Protein AF-A0AAV2MPZ6-F1 (afdb_monomer)

Nearest PDB structures (foldseek):
  5xg2-assembly1_A  TM=3.496E-01  e=1.391E+00  Pyrococcus yayanosii CH1
  7zr1-assembly1_D  TM=1.919E-01  e=3.825E+00  Thermochaetoides thermophila

Mean predicted aligned error: 15.7 Å

Sequence (334 aa):
MVSKNKEGYYTSEMFKEAEYAIKKEMDKMLEEKKPEMEKLQNELQRKLNDDLEVFEMQNSITQIEIQNMSESLAELEDSYEENEHRRIAEKEKRKQEELRRNQEDDAKKQEFNKRRLNLLKKIESGQKNTSLPEMMVMSAALEDLRREMERLEKERREWWEKRYKEDQQRRLKEQERFNKVQKEYEEKREKYAQYEIKRQDQERERSKQEEHLLEKYHQELKRMQQDHKAEVRRQAEKVNEFQKKYDYVKAKDNERMSKEFMLLRITQDKKQRENFYLLKERQKQEMKRLQKRKTDPELQREVIMLHQQHEKEIGIWIRDRADTTMDNKACTIL

pLDDT: mean 84.04, std 11.77, range [36.34, 96.69]

Solvent-accessible surface area (backbone atoms only — not comparable to full-atom values): 18073 Å² total; per-residue (Å²): 133,90,82,72,73,93,83,58,98,73,52,79,62,58,54,50,53,42,53,50,30,27,50,55,38,25,55,51,49,49,64,72,43,42,67,59,53,51,49,53,51,52,54,52,49,48,51,52,49,56,59,48,50,55,54,53,53,54,49,51,54,53,50,51,55,49,50,56,51,51,50,59,48,51,55,51,51,52,54,50,52,52,50,50,52,52,51,54,53,52,53,51,55,48,52,52,52,51,51,52,49,52,52,52,52,51,50,51,51,52,53,50,50,51,54,52,51,53,51,52,50,50,53,68,66,35,74,82,82,66,54,74,70,58,56,53,54,55,52,50,54,52,52,52,51,51,52,51,48,55,49,54,53,46,54,51,48,55,50,52,52,52,49,51,53,53,48,52,55,47,50,52,55,51,49,53,51,49,54,49,53,52,49,54,49,51,55,51,50,52,51,50,54,54,46,52,52,51,46,55,51,49,49,54,53,46,53,52,51,51,52,51,49,53,49,50,51,52,49,49,53,51,49,53,54,50,51,48,53,50,50,39,45,56,48,12,69,71,64,23,68,45,52,57,52,48,52,52,51,52,51,51,50,51,53,49,52,49,51,52,52,51,46,54,61,54,42,68,42,67,70,48,34,53,54,50,49,54,52,52,52,51,54,52,49,54,52,55,59,57,67,70,50,79,98,42,85,66,51,60,56,52,51,55,52,52,50,52,50,52,53,50,51,52,53,49,56,47,48,64,50,53,52,56,57,49,56,65,56,70,74,69,80,129

Secondary structure (DSSP, 8-state):
-----TT-S--HHHHHHHHHHHHHHHHHHHHHHHHHHHHHHHHHHHHHHHHHHHHHHHHHHHHHHHHHHHHHHHHHHHHHHHHHHHHHHHHHHHHHHHHHHHHHHHHHHHHHHHHHHHHHHHHHHHTTT--HHHHHHHHHHHHHHHHHHHHHHHHHHHHHHHHHHHHHHHHHHHHHHHHHHHHHHHHHHHHHHHHHHHHHHHHHHHHHHHHHHHHHHHHHHHHHHHHHHHHHHHHHHHS-HHHHHHHHHHHHHHHHHHHHHHHHHHTTSHHHHHHHHHHHHHHHHHHHHHHTS---HHHHHHHHHHHHHHHHHHHHHHHHHHHHHHHHHHT---

Radius of gyration: 64.49 Å; Cα contacts (8 Å, |Δi|>4): 73; chains: 1; bounding box: 151×39×172 Å

Foldseek 3Di:
DDPDPPDDPDDPVLVVVLVVQLVVLLVVVCVVCVVVLVVVLVVLVVVLVVVVVVVVVVVVVLVVVLVVLVVVLVVLVVVLVVLVVVVVVVVVVVVVVVVVVVVVVVVVVVVLVVVLVVLVVVLVVCVVPHDPVVNVVSVVVNVVSVVVVVVVVVVVVVVVVVVVVVVVVVVVVSVVVSVVSVVVSVVSVVVSVVSVVVVVVVVVVVVVVSVVSVVVSVVVSVVSVVVSSVVSSVVSSVDTPSVVVVVVVVVVVVVVVVLVVLLVVLCVDVVSVVVVVVLVVVLVVVLVVLVPDPDDPVSVVVNVVSVVVSVVVSVVSSVVSSVVVVVVVVPPDD

Structure (mmCIF, N/CA/C/O backbone):
data_AF-A0AAV2MPZ6-F1
#
_entry.id   AF-A0AAV2MPZ6-F1
#
loop_
_atom_site.group_PDB
_atom_site.id
_atom_site.type_symbol
_atom_site.label_atom_id
_atom_site.label_alt_id
_atom_site.label_comp_id
_atom_site.label_asym_id
_atom_site.label_entity_id
_atom_site.label_seq_id
_atom_site.pdbx_PDB_ins_code
_atom_site.Cartn_x
_atom_site.Cartn_y
_atom_site.Cartn_z
_atom_site.occupancy
_atom_site.B_iso_or_equiv
_atom_site.auth_seq_id
_atom_site.auth_comp_id
_atom_site.auth_asym_id
_atom_site.auth_atom_id
_atom_site.pdbx_PDB_model_num
ATOM 1 N N . MET A 1 1 ? -14.301 5.701 55.804 1.00 36.41 1 MET A N 1
ATOM 2 C CA . MET A 1 1 ? -14.865 4.985 56.971 1.00 36.41 1 MET A CA 1
ATOM 3 C C . MET A 1 1 ? -16.176 5.661 57.340 1.00 36.41 1 MET A C 1
ATOM 5 O O . MET A 1 1 ? -16.155 6.856 57.591 1.00 36.41 1 MET A O 1
ATOM 9 N N . VAL A 1 2 ? -17.307 4.949 57.304 1.00 42.28 2 VAL A N 1
ATOM 10 C CA . VAL A 1 2 ? -18.633 5.516 57.617 1.00 42.28 2 VAL A CA 1
ATOM 11 C C . VAL A 1 2 ? -18.839 5.460 59.132 1.00 42.28 2 VAL A C 1
ATOM 13 O O . VAL A 1 2 ? -19.215 4.429 59.687 1.00 42.28 2 VAL A O 1
ATOM 16 N N . SER A 1 3 ? -18.503 6.543 59.828 1.00 42.81 3 SER A N 1
ATOM 17 C CA . SER A 1 3 ? -18.643 6.644 61.280 1.00 42.81 3 SER A CA 1
ATOM 18 C C . SER A 1 3 ? -20.071 7.046 61.666 1.00 42.81 3 SER A C 1
ATOM 20 O O . SER A 1 3 ? -20.414 8.222 61.649 1.00 42.81 3 SER A O 1
ATOM 22 N N . LYS A 1 4 ? -20.860 6.041 62.069 1.00 49.25 4 LYS A N 1
ATOM 23 C CA . LYS A 1 4 ? -22.108 6.129 62.854 1.00 49.25 4 LYS A CA 1
ATOM 24 C C . LYS A 1 4 ? -23.251 6.952 62.238 1.00 49.25 4 LYS A C 1
ATOM 26 O O . LYS A 1 4 ? -23.516 8.078 62.652 1.00 49.25 4 LYS A O 1
ATOM 31 N N . ASN A 1 5 ? -24.046 6.299 61.388 1.00 42.50 5 ASN A N 1
ATOM 32 C CA . ASN A 1 5 ? -25.448 6.681 61.213 1.00 42.50 5 ASN A CA 1
ATOM 33 C C . ASN A 1 5 ? -26.198 6.331 62.504 1.00 42.50 5 ASN A C 1
ATOM 35 O O . ASN A 1 5 ? -26.349 5.159 62.835 1.00 42.50 5 ASN A O 1
ATOM 39 N N . LYS A 1 6 ? -26.630 7.349 63.252 1.00 46.78 6 LYS A N 1
ATOM 40 C CA . LYS A 1 6 ? -27.325 7.193 64.540 1.00 46.78 6 LYS A CA 1
ATOM 41 C C . LYS A 1 6 ? -28.775 6.692 64.433 1.00 46.78 6 LYS A C 1
ATOM 43 O O . LYS A 1 6 ? -29.397 6.531 65.468 1.00 46.78 6 LYS A O 1
ATOM 48 N N . GLU A 1 7 ? -29.280 6.383 63.237 1.00 51.91 7 GLU A N 1
ATOM 49 C CA . GLU A 1 7 ? -30.664 5.906 63.025 1.00 51.91 7 GLU A CA 1
ATOM 50 C C . GLU A 1 7 ? -30.852 5.086 61.720 1.00 51.91 7 GLU A C 1
ATOM 52 O O . GLU A 1 7 ? -31.969 4.873 61.259 1.00 51.91 7 GLU A O 1
ATOM 57 N N . GLY A 1 8 ? -29.767 4.621 61.082 1.00 49.25 8 GLY A N 1
ATOM 58 C CA . GLY A 1 8 ? -29.824 4.013 59.744 1.00 49.25 8 GLY A CA 1
ATOM 59 C C . GLY A 1 8 ? -29.792 2.481 59.741 1.00 49.25 8 GLY A C 1
ATOM 60 O O . GLY A 1 8 ? -28.809 1.890 60.174 1.00 49.25 8 GLY A O 1
ATOM 61 N N . TYR A 1 9 ? -30.814 1.856 59.153 1.00 60.50 9 TYR A N 1
ATOM 62 C CA . TYR A 1 9 ? -31.000 0.403 58.976 1.00 60.50 9 TYR A CA 1
ATOM 63 C C . TYR A 1 9 ? -29.983 -0.304 58.045 1.00 60.50 9 TYR A C 1
ATOM 65 O O . TYR A 1 9 ? -30.158 -1.479 57.738 1.00 60.50 9 TYR A O 1
ATOM 73 N N . TYR A 1 10 ? -28.922 0.372 57.589 1.00 66.88 10 TYR A N 1
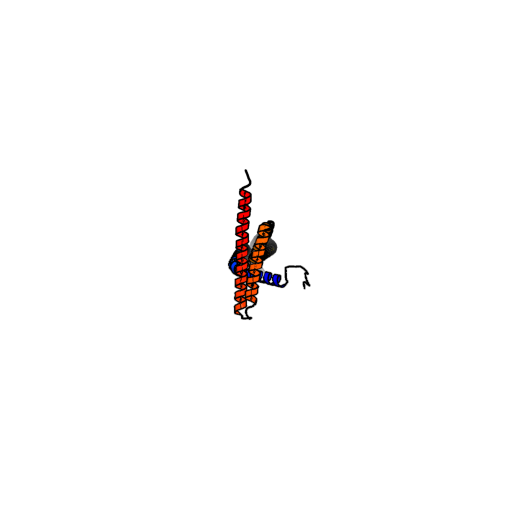ATOM 74 C CA . TYR A 1 10 ? -27.941 -0.185 56.648 1.00 66.88 10 TYR A CA 1
ATOM 75 C C . TYR A 1 10 ? -26.532 -0.178 57.247 1.00 66.88 10 TYR A C 1
ATOM 77 O O . TYR A 1 10 ? -26.008 0.880 57.609 1.00 66.88 10 TYR A O 1
ATOM 85 N N . THR A 1 11 ? -25.899 -1.353 57.329 1.00 80.00 11 THR A N 1
ATOM 86 C CA . THR A 1 11 ? -24.535 -1.513 57.856 1.00 80.00 11 THR A CA 1
ATOM 87 C C . THR A 1 11 ? -23.511 -1.646 56.730 1.00 80.00 11 THR A C 1
ATOM 89 O O . THR A 1 11 ? -23.800 -2.157 55.650 1.00 80.00 11 THR A O 1
ATOM 92 N N . SER A 1 12 ? -22.265 -1.242 56.996 1.00 83.81 12 SER A N 1
ATOM 93 C CA . SER A 1 12 ? -21.137 -1.462 56.075 1.00 83.81 12 SER A CA 1
ATOM 94 C C . SER A 1 12 ? -20.935 -2.941 55.710 1.00 83.81 12 SER A C 1
ATOM 96 O O . SER A 1 12 ? -20.357 -3.237 54.670 1.00 83.81 12 SER A O 1
ATOM 98 N N . GLU A 1 13 ? -21.383 -3.870 56.558 1.00 85.69 13 GLU A N 1
ATOM 99 C CA . GLU A 1 13 ? -21.335 -5.312 56.296 1.00 85.69 13 GLU A CA 1
ATOM 100 C C . GLU A 1 13 ? -22.394 -5.743 55.278 1.00 85.69 13 GLU A C 1
ATOM 102 O O . GLU A 1 13 ? -22.065 -6.501 54.371 1.00 85.69 13 GLU A O 1
ATOM 107 N N . MET A 1 14 ? -23.613 -5.189 55.341 1.00 81.94 14 MET A N 1
ATOM 108 C CA . MET A 1 14 ? -24.656 -5.454 54.340 1.00 81.94 14 MET A CA 1
ATOM 109 C C . MET A 1 14 ? -24.223 -5.022 52.937 1.00 81.94 14 MET A C 1
ATOM 111 O O . MET A 1 14 ? -24.436 -5.756 51.978 1.00 81.94 14 MET A O 1
ATOM 115 N N . PHE A 1 15 ? -23.558 -3.869 52.810 1.00 85.19 15 PHE A N 1
ATOM 116 C CA . PHE A 1 15 ? -23.015 -3.429 51.520 1.00 85.19 15 PHE A CA 1
ATOM 117 C C . PHE A 1 15 ? -21.923 -4.371 50.998 1.00 85.19 15 PHE A C 1
ATOM 119 O O . PHE A 1 15 ? -21.873 -4.646 49.804 1.00 85.19 15 PHE A O 1
ATOM 126 N N . LYS A 1 16 ? -21.073 -4.914 51.880 1.00 89.56 16 LYS A N 1
ATOM 127 C CA . LYS A 1 16 ? -20.058 -5.906 51.489 1.00 89.56 16 LYS A CA 1
ATOM 128 C C . LYS A 1 16 ? -20.686 -7.227 51.045 1.00 89.56 16 LYS A C 1
ATOM 130 O O . LYS A 1 16 ? -20.223 -7.797 50.063 1.00 89.56 16 LYS A O 1
ATOM 135 N N . GLU A 1 17 ? -21.713 -7.710 51.746 1.00 88.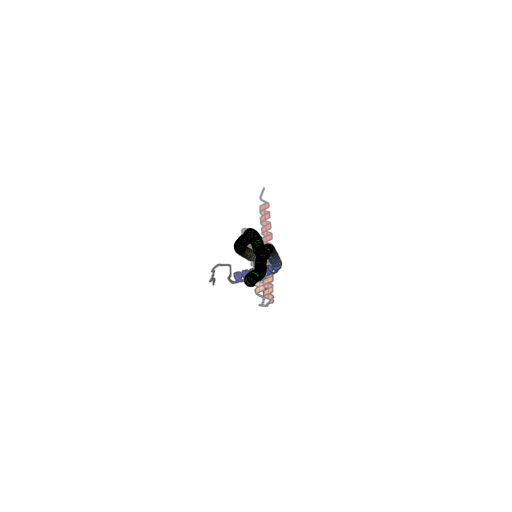69 17 GLU A N 1
ATOM 136 C CA . GLU A 1 17 ? -22.438 -8.930 51.364 1.00 88.69 17 GLU A CA 1
ATOM 137 C C . GLU A 1 17 ? -23.144 -8.752 50.012 1.00 88.69 17 GLU A C 1
ATOM 139 O O . GLU A 1 17 ? -23.045 -9.629 49.155 1.00 88.69 17 GLU A O 1
ATOM 144 N N . ALA A 1 18 ? -23.788 -7.602 49.791 1.00 87.62 18 ALA A N 1
ATOM 145 C CA . ALA A 1 18 ? -24.441 -7.274 48.526 1.00 87.62 18 ALA A CA 1
ATOM 146 C C . ALA A 1 18 ? -23.440 -7.210 47.359 1.00 87.62 18 ALA A C 1
ATOM 148 O O . ALA A 1 18 ? -23.635 -7.885 46.349 1.00 87.62 18 ALA A O 1
ATOM 149 N N . GLU A 1 19 ? -22.331 -6.478 47.510 1.00 89.12 19 GLU A N 1
ATOM 150 C CA . GLU A 1 19 ? -21.274 -6.405 46.488 1.00 89.12 19 GLU A CA 1
ATOM 151 C C . GLU A 1 19 ? -20.639 -7.776 46.214 1.00 89.12 19 GLU A C 1
ATOM 153 O O . GLU A 1 19 ? -20.365 -8.118 45.063 1.00 89.12 19 GLU A O 1
ATOM 158 N N . TYR A 1 20 ? -20.439 -8.601 47.248 1.00 92.88 20 TYR A N 1
ATOM 159 C CA . TYR A 1 20 ? -19.939 -9.966 47.079 1.00 92.88 20 TYR A CA 1
ATOM 160 C C . TYR A 1 20 ? -20.921 -10.843 46.290 1.00 92.88 20 TYR A C 1
ATOM 162 O O . TYR A 1 20 ? -20.502 -11.555 45.377 1.00 92.88 20 TYR A O 1
ATOM 170 N N . ALA A 1 21 ? -22.221 -10.770 46.595 1.00 90.19 21 ALA A N 1
ATOM 171 C CA . ALA A 1 21 ? -23.253 -11.521 45.884 1.00 90.19 21 ALA A CA 1
ATOM 172 C C . ALA A 1 21 ? -23.369 -11.092 44.412 1.00 90.19 21 ALA A C 1
ATOM 174 O O . ALA A 1 21 ? -23.460 -11.952 43.536 1.00 90.19 21 ALA A O 1
ATOM 175 N N . ILE A 1 22 ? -23.305 -9.784 44.134 1.00 90.06 22 ILE A N 1
ATOM 176 C CA . ILE A 1 22 ? -23.274 -9.245 42.767 1.00 90.06 22 ILE A CA 1
ATOM 177 C C . ILE A 1 22 ? -22.043 -9.768 42.030 1.00 90.06 22 ILE A C 1
ATOM 179 O O . ILE A 1 22 ? -22.165 -10.274 40.920 1.00 90.06 22 ILE A O 1
ATOM 183 N N . LYS A 1 23 ? -20.859 -9.699 42.647 1.00 91.94 23 LYS A N 1
ATOM 184 C CA . LYS A 1 23 ? -19.618 -10.166 42.022 1.00 91.94 23 LYS A CA 1
ATOM 185 C C . LYS A 1 23 ? -19.657 -11.664 41.707 1.00 91.94 23 LYS A C 1
ATOM 187 O O . LYS A 1 23 ? -19.303 -12.053 40.602 1.00 91.94 23 LYS A O 1
ATOM 192 N N . LYS A 1 24 ? -20.135 -12.487 42.644 1.00 93.56 24 LYS A N 1
ATOM 193 C CA . LYS A 1 24 ? -20.273 -13.939 42.462 1.00 93.56 24 LYS A CA 1
ATOM 194 C C . LYS A 1 24 ? -21.204 -14.284 41.293 1.00 93.56 24 LYS A C 1
ATOM 196 O O . LYS A 1 24 ? -20.866 -15.149 40.490 1.00 93.56 24 LYS A O 1
ATOM 201 N N . GLU A 1 25 ? -22.356 -13.619 41.183 1.00 92.62 25 GLU A N 1
ATOM 202 C CA . GLU A 1 25 ? -23.278 -13.860 40.064 1.00 92.62 25 GLU A CA 1
ATOM 203 C C . GLU A 1 25 ? -22.714 -13.319 38.741 1.00 92.62 25 GLU A C 1
ATOM 205 O O . GLU A 1 25 ? -22.845 -13.966 37.707 1.00 92.62 25 GLU A O 1
ATOM 210 N N . MET A 1 26 ? -22.022 -12.176 38.777 1.00 92.69 26 MET A N 1
ATOM 211 C CA . MET A 1 26 ? -21.341 -11.597 37.618 1.00 92.69 26 MET A CA 1
ATOM 212 C C . MET A 1 26 ? -20.280 -12.554 37.052 1.00 92.69 26 MET A C 1
ATOM 214 O O . MET A 1 26 ? -20.257 -12.778 35.845 1.00 92.69 26 MET A O 1
ATOM 218 N N . ASP A 1 27 ? -19.443 -13.153 37.906 1.00 93.00 27 ASP A N 1
ATOM 219 C CA . ASP A 1 27 ? -18.413 -14.119 37.495 1.00 93.00 27 ASP A CA 1
ATOM 220 C C . ASP A 1 27 ? -19.041 -15.376 36.863 1.00 93.00 27 ASP A C 1
ATOM 222 O O . ASP A 1 27 ? -18.573 -15.866 35.836 1.00 93.00 27 ASP A O 1
ATOM 226 N N . LYS A 1 28 ? -20.151 -15.862 37.428 1.00 93.62 28 LYS A N 1
ATOM 227 C CA . LYS A 1 28 ? -20.905 -16.998 36.882 1.00 93.62 28 LYS A CA 1
ATOM 228 C C . LYS A 1 28 ? -21.511 -16.683 35.508 1.00 93.62 28 LYS A C 1
ATOM 230 O O . LYS A 1 28 ? -21.338 -17.460 34.575 1.00 93.62 28 LYS A O 1
ATOM 235 N N . MET A 1 29 ? -22.179 -15.536 35.371 1.00 90.25 29 MET A N 1
ATOM 236 C CA . MET A 1 29 ? -22.769 -15.092 34.102 1.00 90.25 29 MET A CA 1
ATOM 237 C C . MET A 1 29 ? -21.708 -14.851 33.021 1.00 90.25 29 MET A C 1
ATOM 239 O O . MET A 1 29 ? -21.956 -15.137 31.850 1.00 90.25 29 MET A O 1
ATOM 243 N N . LEU A 1 30 ? -20.531 -14.336 33.395 1.00 92.38 30 LEU A N 1
ATOM 244 C CA . LEU A 1 30 ? -19.410 -14.164 32.471 1.00 92.38 30 LEU A CA 1
ATOM 245 C C . LEU A 1 30 ? -18.933 -15.506 31.913 1.00 92.38 30 LEU A C 1
ATOM 247 O O . LEU A 1 30 ? -18.718 -15.602 30.709 1.00 92.38 30 LEU A O 1
ATOM 251 N N . GLU A 1 31 ? -18.806 -16.541 32.746 1.00 93.12 31 GLU A N 1
ATOM 252 C CA . GLU A 1 31 ? -18.383 -17.864 32.269 1.00 93.12 31 GLU A CA 1
ATOM 253 C C . GLU A 1 31 ? -19.457 -18.519 31.383 1.00 93.12 31 GLU A C 1
ATOM 255 O O . GLU A 1 31 ? -19.130 -19.113 30.358 1.00 93.12 31 GLU A O 1
ATOM 260 N N . GLU A 1 32 ? -20.741 -18.343 31.713 1.00 92.25 32 GLU A N 1
ATOM 261 C CA . GLU A 1 32 ? -21.862 -18.839 30.900 1.00 92.25 32 GLU A CA 1
ATOM 262 C C . GLU A 1 32 ? -21.934 -18.172 29.516 1.00 92.25 32 GLU A C 1
ATOM 264 O O . GLU A 1 32 ? -22.220 -18.845 28.525 1.00 92.25 32 GLU A O 1
ATOM 269 N N . LYS A 1 33 ? -21.654 -16.864 29.421 1.00 91.56 33 LYS A N 1
ATOM 270 C CA . LYS A 1 33 ? -21.718 -16.119 28.149 1.00 91.56 33 LYS A CA 1
ATOM 271 C C . LYS A 1 33 ? -20.392 -16.011 27.396 1.00 91.56 33 LYS A C 1
ATOM 273 O O . LYS A 1 33 ? -20.362 -15.545 26.258 1.00 91.56 33 LYS A O 1
ATOM 278 N N . LYS A 1 34 ? -19.295 -16.481 27.979 1.00 91.56 34 LYS A N 1
ATOM 279 C CA . LYS A 1 34 ? -17.983 -16.588 27.331 1.00 91.56 34 LYS A CA 1
ATOM 280 C C . LYS A 1 34 ? -18.015 -17.199 25.919 1.00 91.56 34 LYS A C 1
ATOM 282 O O . LYS A 1 34 ? -17.439 -16.574 25.030 1.00 91.56 34 LYS A O 1
ATOM 287 N N . PRO A 1 35 ? -18.709 -18.326 25.644 1.00 93.88 35 PRO A N 1
ATOM 288 C CA . PRO A 1 35 ? -18.767 -18.877 24.287 1.00 93.88 35 PRO A CA 1
ATOM 289 C C . PRO A 1 35 ? -19.510 -17.971 23.293 1.00 93.88 35 PRO A C 1
ATOM 291 O O . PRO A 1 35 ? -19.197 -17.974 22.106 1.00 93.88 35 PRO A O 1
ATOM 294 N N . GLU A 1 36 ? -20.498 -17.195 23.744 1.00 92.06 36 GLU A N 1
ATOM 295 C CA . GLU A 1 36 ? -21.192 -16.211 22.902 1.00 92.06 36 GLU A CA 1
ATOM 296 C C . GLU A 1 36 ? -20.253 -15.051 22.544 1.00 92.06 36 GLU A C 1
ATOM 298 O O . GLU A 1 36 ? -20.155 -14.660 21.381 1.00 92.06 36 GLU A O 1
ATOM 303 N N . MET A 1 37 ? -19.490 -14.566 23.525 1.00 90.69 37 MET A N 1
ATOM 304 C CA . MET A 1 37 ? -18.477 -13.529 23.318 1.00 90.69 37 MET A CA 1
ATOM 305 C C . MET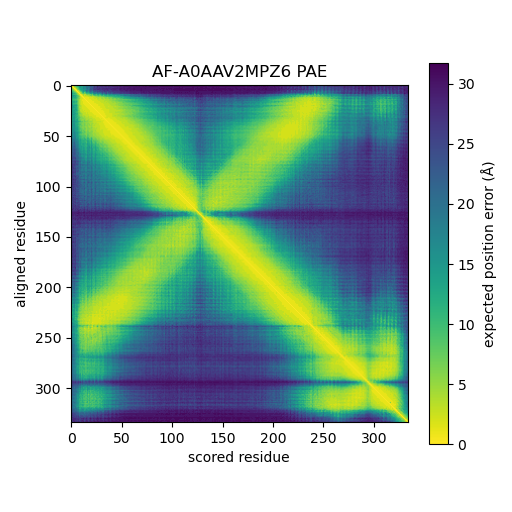 A 1 37 ? -17.353 -13.975 22.389 1.00 90.69 37 MET A C 1
ATOM 307 O O . MET A 1 37 ? -16.917 -13.205 21.538 1.00 90.69 37 MET A O 1
ATOM 311 N N . GLU A 1 38 ? -16.902 -15.218 22.519 1.00 94.31 38 GLU A N 1
ATOM 312 C CA . GLU A 1 38 ? -15.880 -15.789 21.646 1.00 94.31 38 GLU A CA 1
ATOM 313 C C . GLU A 1 38 ? -16.377 -15.909 20.199 1.00 94.31 38 GLU A C 1
ATOM 315 O O . GLU A 1 38 ? -15.651 -15.577 19.264 1.00 94.31 38 GLU A O 1
ATOM 320 N N . LYS A 1 39 ? -17.643 -16.297 19.987 1.00 95.19 39 LYS A N 1
ATOM 321 C CA . LYS A 1 39 ? -18.257 -16.296 18.649 1.00 95.19 39 LYS A CA 1
ATOM 322 C C . LYS A 1 39 ? -18.294 -14.897 18.037 1.00 95.19 39 LYS A C 1
ATOM 324 O O . LYS A 1 39 ? -17.860 -14.739 16.901 1.00 95.19 39 LYS A O 1
ATOM 329 N N . LEU A 1 40 ? -18.740 -13.894 18.793 1.00 93.19 40 LEU A N 1
ATOM 330 C CA . LEU A 1 40 ? -18.776 -12.500 18.337 1.00 93.19 40 LEU A CA 1
ATOM 331 C C . LEU A 1 40 ? -17.377 -11.968 17.994 1.00 93.19 40 LEU A C 1
ATOM 333 O O . LEU A 1 40 ? -17.205 -11.300 16.977 1.00 93.19 40 LEU A O 1
ATOM 337 N N . GLN A 1 41 ? -16.366 -12.286 18.810 1.00 93.75 41 GLN A N 1
ATOM 338 C CA . GLN A 1 41 ? -14.972 -11.929 18.526 1.00 93.75 41 GLN A CA 1
ATOM 339 C C . GLN A 1 41 ? -14.461 -12.604 17.251 1.00 93.75 41 GLN A C 1
ATOM 341 O O . GLN A 1 41 ? -13.855 -11.941 16.415 1.00 93.75 41 GLN A O 1
ATOM 346 N N . ASN A 1 42 ? -14.751 -13.892 17.065 1.00 95.94 42 ASN A N 1
ATOM 347 C CA . ASN A 1 42 ? -14.357 -14.630 15.867 1.00 95.94 42 ASN A CA 1
ATOM 348 C C . ASN A 1 42 ? -15.048 -14.107 14.601 1.00 95.94 42 ASN A C 1
ATOM 350 O O . ASN A 1 42 ? -14.415 -14.016 13.554 1.00 95.94 42 ASN A O 1
ATOM 354 N N . GLU A 1 43 ? -16.331 -13.749 14.672 1.00 96.00 43 GLU A N 1
ATOM 355 C CA . GLU A 1 43 ? -17.049 -13.125 13.553 1.00 96.00 43 GLU A CA 1
ATOM 356 C C . GLU A 1 43 ? -16.455 -11.766 13.187 1.00 96.00 43 GLU A C 1
ATOM 358 O O . GLU A 1 43 ? -16.270 -11.472 12.007 1.00 96.00 43 GLU A O 1
ATOM 363 N N . LEU A 1 44 ? -16.123 -10.953 14.191 1.00 94.88 44 LEU A N 1
ATOM 364 C CA . LEU A 1 44 ? -15.480 -9.663 13.982 1.00 94.88 44 LEU A CA 1
ATOM 365 C C . LEU A 1 44 ? -14.085 -9.827 13.355 1.00 94.88 44 LEU A C 1
ATOM 367 O O . LEU A 1 44 ? -13.755 -9.126 12.403 1.00 94.88 44 LEU A O 1
ATOM 371 N N . GLN A 1 45 ? -13.305 -10.799 13.834 1.00 94.81 45 GLN A N 1
ATOM 372 C CA . GLN A 1 45 ? -11.989 -11.119 13.284 1.00 94.81 45 GLN A CA 1
ATOM 373 C C . GLN A 1 45 ? -12.070 -11.608 11.835 1.00 94.81 45 GLN A C 1
ATOM 375 O O . GLN A 1 45 ? -11.232 -11.234 11.021 1.00 94.81 45 GLN A O 1
ATOM 380 N N . ARG A 1 46 ? -13.074 -12.427 11.495 1.00 96.69 46 ARG A N 1
ATOM 381 C CA . ARG A 1 46 ? -13.293 -12.872 10.111 1.00 96.69 46 ARG A CA 1
ATOM 382 C C . ARG A 1 46 ? -13.554 -11.694 9.186 1.00 96.69 46 ARG A C 1
ATOM 384 O O . ARG A 1 46 ? -12.891 -11.599 8.170 1.00 96.69 46 ARG A O 1
ATOM 391 N N . LYS A 1 47 ? -14.430 -10.766 9.579 1.00 95.50 47 LYS A N 1
ATOM 392 C CA . LYS A 1 47 ? -14.696 -9.564 8.776 1.00 95.50 47 LYS A CA 1
ATOM 393 C C . LYS A 1 47 ? -13.445 -8.711 8.571 1.00 95.50 47 LYS A C 1
ATOM 395 O O . LYS A 1 47 ? -13.210 -8.254 7.462 1.00 95.50 47 LYS A O 1
ATOM 400 N N . LEU A 1 48 ? -12.628 -8.538 9.614 1.00 94.94 48 LEU A N 1
ATOM 401 C CA . LEU A 1 48 ? -11.345 -7.846 9.482 1.00 94.94 48 LEU A CA 1
ATOM 402 C C . LEU A 1 48 ? -10.430 -8.556 8.477 1.00 94.94 48 LEU A C 1
ATOM 404 O O . LEU A 1 48 ? -9.836 -7.897 7.633 1.00 94.94 48 LEU A O 1
ATOM 408 N N . ASN A 1 49 ? -10.320 -9.882 8.557 1.00 95.38 49 ASN A N 1
ATOM 409 C CA . ASN A 1 49 ? -9.493 -10.649 7.630 1.00 95.38 49 ASN A CA 1
ATOM 410 C C . ASN A 1 49 ? -10.016 -10.554 6.187 1.00 95.38 49 ASN A C 1
ATOM 412 O O . ASN A 1 49 ? -9.215 -10.336 5.287 1.00 95.38 49 ASN A O 1
ATOM 416 N N . ASP A 1 50 ? -11.331 -10.660 5.979 1.00 95.50 50 ASP A N 1
ATOM 417 C CA . ASP A 1 50 ? -11.959 -10.527 4.658 1.00 95.50 50 ASP A CA 1
ATOM 418 C C . ASP A 1 50 ? -11.688 -9.131 4.062 1.00 95.50 50 ASP A C 1
ATOM 420 O O . ASP A 1 50 ? -11.333 -9.005 2.891 1.00 95.50 50 ASP A O 1
ATOM 424 N N . ASP A 1 51 ? -11.808 -8.073 4.875 1.00 93.38 51 ASP A N 1
ATOM 425 C CA . ASP A 1 51 ? -11.505 -6.703 4.450 1.00 93.38 51 ASP A CA 1
ATOM 426 C C . ASP A 1 51 ? -10.010 -6.540 4.098 1.00 93.38 51 ASP A C 1
ATOM 428 O O . ASP A 1 51 ? -9.685 -5.889 3.105 1.00 93.38 51 ASP A O 1
ATOM 432 N N . LEU A 1 52 ? -9.097 -7.144 4.874 1.00 93.25 52 LEU A N 1
ATOM 433 C CA . LEU A 1 52 ? -7.649 -7.133 4.611 1.00 93.25 52 LEU A CA 1
ATOM 434 C C . LEU A 1 52 ? -7.275 -7.910 3.339 1.00 93.25 52 LEU A C 1
ATOM 436 O O . LEU A 1 52 ? -6.446 -7.442 2.561 1.00 93.25 52 LEU A O 1
ATOM 440 N N . GLU A 1 53 ? -7.920 -9.046 3.074 1.00 94.69 53 GLU A N 1
ATOM 441 C CA . GLU A 1 53 ? -7.674 -9.861 1.877 1.00 94.69 53 GLU A CA 1
ATOM 442 C C . GLU A 1 53 ? -7.995 -9.087 0.584 1.00 94.69 53 GLU A C 1
ATOM 444 O O . GLU A 1 53 ? -7.293 -9.206 -0.426 1.00 94.69 53 GLU A O 1
ATOM 449 N N . VAL A 1 54 ? -9.002 -8.206 0.615 1.00 92.38 54 VAL A N 1
ATOM 450 C CA . VAL A 1 54 ? -9.306 -7.303 -0.508 1.00 92.38 54 VAL A CA 1
ATOM 451 C C . VAL A 1 54 ? -8.142 -6.344 -0.791 1.00 92.38 54 VAL A C 1
ATOM 453 O O . VAL A 1 54 ? -7.813 -6.120 -1.962 1.00 92.38 54 VAL A O 1
ATOM 456 N N . PHE A 1 55 ? -7.495 -5.800 0.246 1.00 88.44 55 PHE A N 1
ATOM 457 C CA . PHE A 1 55 ? -6.312 -4.947 0.085 1.00 88.44 55 PHE A CA 1
ATOM 458 C C . PHE A 1 55 ? -5.118 -5.737 -0.467 1.00 88.44 55 PHE A C 1
ATOM 460 O O . PHE A 1 55 ? -4.457 -5.280 -1.406 1.00 88.44 55 PHE A O 1
ATOM 467 N N . GLU A 1 56 ? -4.881 -6.951 0.037 1.00 89.75 56 GLU A N 1
ATOM 468 C CA . GLU A 1 56 ? -3.804 -7.832 -0.434 1.00 89.75 56 GLU A CA 1
ATOM 469 C C . GLU A 1 56 ? -3.962 -8.214 -1.913 1.00 89.75 56 GLU A C 1
ATOM 471 O O . GLU A 1 56 ? -2.996 -8.172 -2.687 1.00 89.75 56 GLU A O 1
ATOM 476 N N . MET A 1 57 ? -5.186 -8.526 -2.346 1.00 91.12 57 MET A N 1
ATOM 477 C CA . MET A 1 57 ? -5.476 -8.836 -3.745 1.00 91.12 57 MET A CA 1
ATOM 478 C C . MET A 1 57 ? -5.184 -7.637 -4.660 1.00 91.12 57 MET A C 1
ATOM 480 O O . MET A 1 57 ? -4.551 -7.793 -5.708 1.00 91.12 57 MET A O 1
ATOM 484 N N . GLN A 1 58 ? -5.587 -6.426 -4.264 1.00 87.25 58 GLN A N 1
ATOM 485 C CA . GLN A 1 58 ? -5.284 -5.208 -5.025 1.00 87.25 58 GLN A CA 1
ATOM 486 C C . GLN A 1 58 ? -3.777 -4.927 -5.099 1.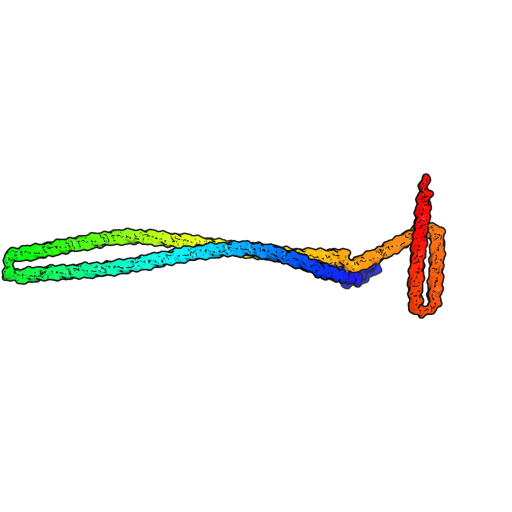00 87.25 58 GLN A C 1
ATOM 488 O O . GLN A 1 58 ? -3.273 -4.526 -6.154 1.00 87.25 58 GLN A O 1
ATOM 493 N N . ASN A 1 59 ? -3.042 -5.162 -4.009 1.00 86.94 59 ASN A N 1
ATOM 494 C CA . ASN A 1 59 ? -1.590 -4.999 -3.984 1.00 86.94 59 ASN A CA 1
ATOM 495 C C . ASN A 1 59 ? -0.907 -5.992 -4.934 1.00 86.94 59 ASN A C 1
ATOM 497 O O . ASN A 1 59 ? -0.024 -5.614 -5.700 1.00 86.94 59 ASN A O 1
ATOM 501 N N . SER A 1 60 ? -1.378 -7.239 -4.953 1.00 89.00 60 SER A N 1
ATOM 502 C CA . SER A 1 60 ? -0.855 -8.286 -5.834 1.00 89.00 60 SER A CA 1
ATOM 503 C C . SER A 1 60 ? -1.030 -7.929 -7.314 1.00 89.00 60 SER A C 1
ATOM 505 O O . SER A 1 60 ? -0.085 -8.036 -8.093 1.00 89.00 60 SER A O 1
ATOM 507 N N . ILE A 1 61 ? -2.209 -7.429 -7.704 1.00 89.88 61 ILE A N 1
ATOM 508 C CA . ILE A 1 61 ? -2.468 -6.945 -9.072 1.00 89.88 61 ILE A CA 1
ATOM 509 C C . ILE A 1 61 ? -1.517 -5.794 -9.423 1.00 89.88 61 ILE A C 1
ATOM 511 O O . ILE A 1 61 ? -0.871 -5.820 -10.470 1.00 89.88 61 ILE A O 1
ATOM 515 N N . THR A 1 62 ? -1.377 -4.819 -8.521 1.00 86.75 62 THR A N 1
ATOM 516 C CA . THR A 1 62 ? -0.490 -3.662 -8.722 1.00 86.75 62 THR A CA 1
ATOM 517 C C . THR A 1 62 ? 0.974 -4.100 -8.878 1.00 86.75 62 THR A C 1
ATOM 519 O O . THR A 1 62 ? 1.691 -3.589 -9.735 1.00 86.75 62 THR A O 1
ATOM 522 N N . GLN A 1 63 ? 1.438 -5.075 -8.088 1.00 86.56 63 GLN A N 1
ATOM 523 C CA . GLN A 1 63 ? 2.797 -5.615 -8.201 1.00 86.56 63 GLN A CA 1
ATOM 524 C C . GLN A 1 63 ? 3.045 -6.301 -9.545 1.00 86.56 63 GLN A C 1
ATOM 526 O O . GLN A 1 63 ? 4.104 -6.102 -10.138 1.00 86.56 63 GLN A O 1
ATOM 531 N N . ILE A 1 64 ? 2.072 -7.064 -10.051 1.00 90.38 64 ILE A N 1
ATOM 532 C CA . ILE A 1 64 ? 2.171 -7.705 -11.368 1.00 90.38 64 ILE A CA 1
ATOM 533 C C . ILE A 1 64 ? 2.276 -6.648 -12.475 1.00 90.38 64 ILE A C 1
ATOM 535 O O . ILE A 1 64 ? 3.107 -6.776 -13.373 1.00 90.38 64 ILE A O 1
ATOM 539 N N . GLU A 1 65 ? 1.480 -5.577 -12.411 1.00 87.00 65 GLU A N 1
ATOM 540 C CA . GLU A 1 65 ? 1.568 -4.472 -13.374 1.00 87.00 65 GLU A CA 1
ATOM 541 C C . GLU A 1 65 ? 2.952 -3.808 -13.373 1.00 87.00 65 GLU A C 1
ATOM 543 O O . GLU A 1 65 ? 3.507 -3.540 -14.441 1.00 87.00 65 GLU A O 1
ATOM 548 N N . ILE A 1 66 ? 3.536 -3.582 -12.191 1.00 85.31 66 ILE A N 1
ATOM 549 C CA . ILE A 1 66 ? 4.887 -3.014 -12.044 1.00 85.31 66 ILE A CA 1
ATOM 550 C C . ILE A 1 66 ? 5.930 -3.937 -12.652 1.00 85.31 66 ILE A C 1
ATOM 552 O O . ILE A 1 66 ? 6.785 -3.474 -13.406 1.00 85.31 66 ILE A O 1
ATOM 556 N N . GLN A 1 67 ? 5.846 -5.228 -12.342 1.00 88.50 67 GLN A N 1
ATOM 557 C CA . GLN A 1 67 ? 6.772 -6.222 -12.859 1.00 88.50 67 GLN A CA 1
ATOM 558 C C . GLN A 1 67 ? 6.744 -6.233 -14.392 1.00 88.50 67 GLN A C 1
ATOM 560 O O . GLN A 1 67 ? 7.787 -6.070 -15.021 1.00 88.50 67 GLN A O 1
ATOM 565 N N . ASN A 1 68 ? 5.551 -6.274 -14.991 1.00 89.12 68 ASN A N 1
ATOM 566 C CA . ASN A 1 68 ? 5.379 -6.221 -16.444 1.00 89.12 68 ASN A CA 1
ATOM 567 C C . ASN A 1 68 ? 5.950 -4.926 -17.059 1.00 89.12 68 ASN A C 1
ATOM 569 O O . ASN A 1 68 ? 6.551 -4.949 -18.135 1.00 89.12 68 ASN A O 1
ATOM 573 N N . MET A 1 69 ? 5.771 -3.775 -16.400 1.00 85.56 69 MET A N 1
ATOM 574 C CA . MET A 1 69 ? 6.338 -2.506 -16.877 1.00 85.56 69 MET A CA 1
ATOM 575 C C . MET A 1 69 ? 7.863 -2.463 -16.760 1.00 85.56 69 MET A C 1
ATOM 577 O O . MET A 1 69 ? 8.522 -1.959 -17.671 1.00 85.56 69 MET A O 1
ATOM 581 N N . SER A 1 70 ? 8.418 -2.987 -15.666 1.00 87.56 70 SER A N 1
ATOM 582 C CA . SER A 1 70 ? 9.861 -3.101 -15.454 1.00 87.56 70 SER A CA 1
ATOM 583 C C . SER A 1 70 ? 10.501 -4.016 -16.498 1.00 87.56 70 SER A C 1
ATOM 585 O O . SER A 1 70 ? 11.525 -3.664 -17.077 1.00 87.56 70 SER A O 1
ATOM 587 N N . GLU A 1 71 ? 9.880 -5.159 -16.785 1.00 90.62 71 GLU A N 1
ATOM 588 C CA . GLU A 1 71 ? 10.318 -6.085 -17.834 1.00 90.62 71 GLU A CA 1
ATOM 589 C C . GLU A 1 71 ? 10.278 -5.419 -19.215 1.00 90.62 71 GLU A C 1
ATOM 591 O O . GLU A 1 71 ? 11.271 -5.440 -19.936 1.00 90.62 71 GLU A O 1
ATOM 596 N N . SER A 1 72 ? 9.195 -4.708 -19.555 1.00 86.88 72 SER A N 1
ATOM 597 C CA . SER A 1 72 ? 9.100 -3.985 -20.834 1.00 86.88 72 SER A CA 1
ATOM 598 C C . SER A 1 72 ? 10.119 -2.844 -20.987 1.00 86.88 72 SER A C 1
ATOM 600 O O . SER A 1 72 ? 10.429 -2.434 -22.113 1.00 86.88 72 SER A O 1
ATOM 602 N N . LEU A 1 73 ? 10.600 -2.275 -19.878 1.00 87.56 73 LEU A N 1
ATOM 603 C CA . LEU A 1 73 ? 11.690 -1.300 -19.876 1.00 87.56 73 LEU A CA 1
ATOM 604 C C . LEU A 1 73 ? 13.044 -1.977 -20.092 1.00 87.56 73 LEU A C 1
ATOM 606 O O . LEU A 1 73 ? 13.807 -1.502 -20.931 1.00 87.56 73 LEU A O 1
ATOM 610 N N . ALA A 1 74 ? 13.302 -3.085 -19.396 1.00 90.06 74 ALA A N 1
ATOM 611 C CA . ALA A 1 74 ? 14.525 -3.868 -19.554 1.00 90.06 74 ALA A CA 1
ATOM 612 C C . ALA A 1 74 ? 14.678 -4.399 -20.989 1.00 90.06 74 ALA A C 1
ATOM 614 O O . ALA A 1 74 ? 15.720 -4.207 -21.602 1.00 90.06 74 ALA A O 1
ATOM 615 N N . GLU A 1 75 ? 13.611 -4.944 -21.583 1.00 89.69 75 GLU A N 1
ATOM 616 C CA . GLU A 1 75 ? 13.619 -5.388 -22.986 1.00 89.69 75 GLU A CA 1
ATOM 617 C C . GLU A 1 75 ? 13.964 -4.252 -23.962 1.00 89.69 75 GLU A C 1
ATOM 619 O O . GLU A 1 75 ? 14.641 -4.458 -24.973 1.00 89.69 75 GLU A O 1
ATOM 624 N N . LEU A 1 76 ? 13.486 -3.034 -23.681 1.00 85.31 76 LEU A N 1
ATOM 625 C CA . LEU A 1 76 ? 13.774 -1.877 -24.523 1.00 85.31 76 LEU A CA 1
ATOM 626 C C . LEU A 1 76 ? 15.235 -1.434 -24.374 1.00 85.31 76 LEU A C 1
ATOM 628 O O . LEU A 1 76 ? 15.856 -1.085 -25.379 1.00 85.31 76 LEU A O 1
ATOM 632 N N . GLU A 1 77 ? 15.776 -1.482 -23.157 1.00 86.44 77 GLU A N 1
ATOM 633 C CA . GLU A 1 77 ? 17.185 -1.207 -22.860 1.00 86.44 77 GLU A CA 1
ATOM 634 C C . GLU A 1 77 ? 18.107 -2.211 -23.565 1.00 86.44 77 GLU A C 1
ATOM 636 O O . GLU A 1 77 ? 18.973 -1.800 -24.338 1.00 86.44 77 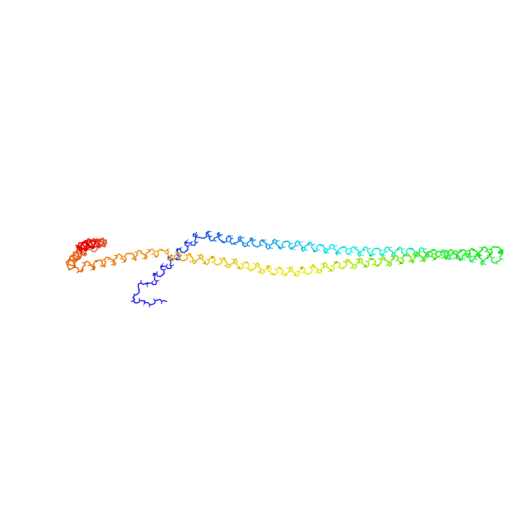GLU A O 1
ATOM 641 N N . ASP A 1 78 ? 17.821 -3.509 -23.448 1.00 89.06 78 ASP A N 1
ATOM 642 C CA . ASP A 1 78 ? 18.551 -4.574 -24.145 1.00 89.06 78 ASP A CA 1
ATOM 643 C C . ASP A 1 78 ? 18.512 -4.378 -25.669 1.00 89.06 78 ASP A C 1
ATOM 645 O O . ASP A 1 78 ? 19.532 -4.471 -26.360 1.00 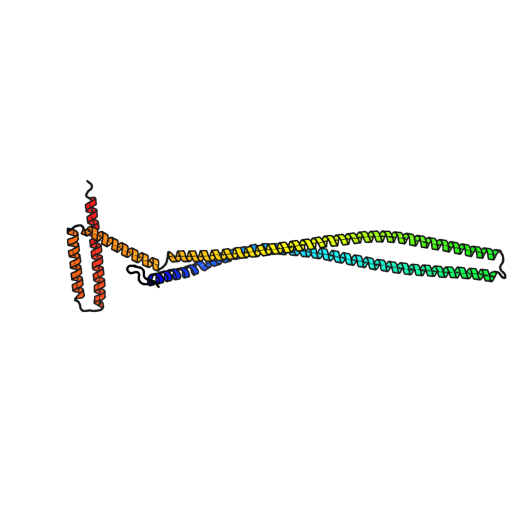89.06 78 ASP A O 1
ATOM 649 N N . SER A 1 79 ? 17.340 -4.040 -26.222 1.00 84.25 79 SER A N 1
ATOM 650 C CA . SER A 1 79 ? 17.195 -3.781 -27.661 1.00 84.25 79 SER A CA 1
ATOM 651 C C . SER A 1 79 ? 18.015 -2.572 -28.128 1.00 84.25 79 SER A C 1
ATOM 653 O O . SER A 1 79 ? 18.492 -2.529 -29.269 1.00 84.25 79 SER A O 1
ATOM 655 N N . TYR A 1 80 ? 18.180 -1.574 -27.262 1.00 79.44 80 TYR A N 1
ATOM 656 C CA . TYR A 1 80 ? 18.964 -0.383 -27.542 1.00 79.44 80 TYR A CA 1
ATOM 657 C C . TYR A 1 80 ? 20.462 -0.707 -27.528 1.00 79.44 80 TYR A C 1
ATOM 659 O O . TYR A 1 80 ? 21.169 -0.359 -28.480 1.00 79.44 80 TYR A O 1
ATOM 667 N N . GLU A 1 81 ? 20.930 -1.444 -26.519 1.00 86.56 81 GLU A N 1
ATOM 668 C CA . GLU A 1 81 ? 22.316 -1.912 -26.436 1.00 86.56 81 GLU A CA 1
ATOM 669 C C . GLU A 1 81 ? 22.687 -2.811 -27.620 1.00 86.56 81 GLU A C 1
ATOM 671 O O . GLU A 1 81 ? 23.723 -2.610 -28.263 1.00 86.56 81 GLU A O 1
ATOM 676 N N . GLU A 1 82 ? 21.819 -3.758 -27.987 1.00 87.12 82 GLU A N 1
ATOM 677 C CA . GLU A 1 82 ? 22.068 -4.651 -29.118 1.00 87.12 82 GLU A CA 1
ATOM 678 C C . GLU A 1 82 ? 22.174 -3.873 -30.442 1.00 87.12 82 GLU A C 1
ATOM 680 O O . GLU A 1 82 ? 23.063 -4.132 -31.264 1.00 87.12 82 GLU A O 1
ATOM 685 N N . ASN A 1 83 ? 21.305 -2.879 -30.652 1.00 82.75 83 ASN A N 1
ATOM 686 C CA . ASN A 1 83 ? 21.377 -2.005 -31.823 1.00 82.75 83 ASN A CA 1
ATOM 687 C C . ASN A 1 83 ? 22.682 -1.196 -31.860 1.00 82.75 83 ASN A C 1
ATOM 689 O O . ASN A 1 83 ? 23.289 -1.060 -32.929 1.00 82.75 83 ASN A O 1
ATOM 693 N N . GLU A 1 84 ? 23.145 -0.695 -30.716 1.00 82.12 84 GLU A N 1
ATOM 694 C CA . GLU A 1 84 ? 24.405 0.040 -30.625 1.00 82.12 84 GLU A CA 1
ATOM 695 C C . GLU A 1 84 ? 25.608 -0.860 -30.939 1.00 82.12 84 GLU A C 1
ATOM 697 O O . GLU A 1 84 ? 26.468 -0.501 -31.753 1.00 82.12 84 GLU A O 1
ATOM 702 N N . HIS A 1 85 ? 25.634 -2.077 -30.394 1.00 87.81 85 HIS A N 1
ATOM 703 C CA . HIS A 1 85 ? 26.663 -3.066 -30.704 1.00 87.81 85 HIS A CA 1
ATOM 704 C C . HIS A 1 85 ? 26.697 -3.425 -32.193 1.00 87.81 85 HIS A C 1
ATOM 706 O O . HIS A 1 85 ? 27.775 -3.441 -32.802 1.00 87.81 85 HIS A O 1
ATOM 712 N N . ARG A 1 86 ? 25.531 -3.649 -32.815 1.00 84.62 86 ARG A N 1
ATOM 713 C CA . ARG A 1 86 ? 25.431 -3.889 -34.266 1.00 84.62 86 ARG A CA 1
ATOM 714 C C . ARG A 1 86 ? 25.990 -2.709 -35.064 1.00 84.62 86 ARG A C 1
ATOM 716 O O . ARG A 1 86 ? 26.752 -2.927 -36.008 1.00 84.62 86 ARG A O 1
ATOM 723 N N . ARG A 1 87 ? 25.689 -1.471 -34.657 1.00 82.81 87 ARG A N 1
ATOM 724 C CA . ARG A 1 87 ? 26.189 -0.242 -35.296 1.00 82.81 87 ARG A CA 1
ATOM 725 C C . ARG A 1 87 ? 27.712 -0.133 -35.232 1.00 82.81 87 ARG A C 1
ATOM 727 O O . ARG A 1 87 ? 28.349 0.201 -36.234 1.00 82.81 87 ARG A O 1
ATOM 734 N N . ILE A 1 88 ? 28.306 -0.411 -34.073 1.00 88.31 88 ILE A N 1
ATOM 735 C CA . ILE A 1 88 ? 29.764 -0.389 -33.887 1.00 88.31 88 ILE A CA 1
ATOM 736 C C . ILE A 1 88 ? 30.426 -1.470 -34.750 1.00 88.31 88 ILE A C 1
ATOM 738 O O . ILE A 1 88 ? 31.365 -1.173 -35.492 1.00 88.31 88 ILE A O 1
ATOM 742 N N . ALA A 1 89 ? 29.902 -2.698 -34.720 1.00 90.25 89 ALA A N 1
ATOM 743 C CA . ALA A 1 89 ? 30.436 -3.813 -35.498 1.00 90.25 89 ALA A CA 1
ATOM 744 C C . ALA A 1 89 ? 30.361 -3.560 -37.013 1.00 90.25 89 ALA A C 1
ATOM 746 O O . ALA A 1 89 ? 31.296 -3.877 -37.751 1.00 90.25 89 ALA A O 1
ATOM 747 N N . GLU A 1 90 ? 29.267 -2.965 -37.494 1.00 86.19 90 GLU A N 1
ATOM 748 C CA . GLU A 1 90 ? 29.125 -2.623 -38.907 1.00 86.19 90 GLU A CA 1
ATOM 749 C C . GLU A 1 90 ? 30.112 -1.526 -39.330 1.00 86.19 90 GLU A C 1
ATOM 751 O O . GLU A 1 90 ? 30.766 -1.659 -40.366 1.00 86.19 90 GLU A O 1
ATOM 756 N N . LYS A 1 91 ? 30.283 -0.472 -38.516 1.00 83.88 91 LYS A N 1
ATOM 757 C CA . LYS A 1 91 ? 31.288 0.577 -38.765 1.00 83.88 91 LYS A CA 1
ATOM 758 C C . LYS A 1 91 ? 32.700 -0.002 -38.851 1.00 83.88 91 LYS A C 1
ATOM 760 O O . LYS A 1 91 ? 33.465 0.411 -39.720 1.00 83.88 91 LYS A O 1
ATOM 765 N N . GLU A 1 92 ? 33.034 -0.961 -37.994 1.00 90.25 92 GLU A N 1
ATOM 766 C CA . GLU A 1 92 ? 34.352 -1.595 -37.993 1.00 90.25 92 GLU A CA 1
ATOM 767 C C . GLU A 1 92 ? 34.587 -2.443 -39.251 1.00 90.25 92 GLU A C 1
ATOM 769 O O . GLU A 1 92 ? 35.599 -2.271 -39.932 1.00 90.25 92 GLU A O 1
ATOM 774 N N . LYS A 1 93 ? 33.610 -3.272 -39.651 1.00 87.88 93 LYS A N 1
ATOM 775 C CA . LYS A 1 93 ? 33.680 -4.032 -40.914 1.00 87.88 93 LYS A CA 1
ATOM 776 C C . LYS A 1 93 ? 33.884 -3.118 -42.125 1.00 87.88 93 LYS A C 1
ATOM 778 O O . LYS A 1 93 ? 34.667 -3.445 -43.013 1.00 87.88 93 LYS A O 1
ATOM 783 N N . ARG A 1 94 ? 33.221 -1.955 -42.150 1.00 82.62 94 ARG A N 1
ATOM 784 C CA . ARG A 1 94 ? 33.377 -0.969 -43.234 1.00 82.62 94 ARG A CA 1
ATOM 785 C C . ARG A 1 94 ? 34.774 -0.348 -43.254 1.00 82.62 94 ARG A C 1
ATOM 787 O O . ARG A 1 94 ? 35.372 -0.273 -44.321 1.00 82.62 94 ARG A O 1
ATOM 794 N N . LYS A 1 95 ? 35.319 0.047 -42.097 1.00 88.06 95 LYS A N 1
ATOM 795 C CA . LYS A 1 95 ? 36.696 0.568 -42.010 1.00 88.06 95 LYS A CA 1
ATOM 796 C C . LYS A 1 95 ? 37.717 -0.446 -42.522 1.00 88.06 95 LYS A C 1
ATOM 798 O O . LYS A 1 95 ? 38.653 -0.072 -43.223 1.00 88.06 95 LYS A O 1
ATOM 803 N N . GLN A 1 96 ? 37.520 -1.726 -42.209 1.00 91.19 96 GLN A N 1
ATOM 804 C CA . GLN A 1 96 ? 38.374 -2.801 -42.714 1.00 91.19 96 GLN A CA 1
ATOM 805 C C . GLN A 1 96 ? 38.243 -2.982 -44.233 1.00 91.19 96 GLN A C 1
ATOM 807 O O . GLN A 1 96 ? 39.252 -3.149 -44.919 1.00 91.19 96 GLN A O 1
ATOM 812 N N . GLU A 1 97 ? 37.027 -2.905 -44.781 1.00 88.06 97 GLU A N 1
ATOM 813 C CA . GLU A 1 97 ? 36.799 -2.958 -46.230 1.00 88.06 97 GLU A CA 1
ATOM 814 C C . GLU A 1 97 ? 37.458 -1.777 -46.964 1.00 88.06 97 GLU A C 1
ATOM 816 O O . GLU A 1 97 ? 38.140 -1.985 -47.971 1.00 88.06 97 GLU A O 1
ATOM 821 N N . GLU A 1 98 ? 37.308 -0.554 -46.444 1.00 87.38 98 GLU A N 1
ATOM 822 C CA . GLU A 1 98 ? 37.943 0.654 -46.987 1.00 87.38 98 GLU A CA 1
ATOM 823 C C . GLU A 1 98 ? 39.469 0.568 -46.928 1.00 87.38 98 GLU A C 1
ATOM 825 O O . GLU A 1 98 ? 40.141 0.883 -47.911 1.00 87.38 98 GLU A O 1
ATOM 830 N N . LEU A 1 99 ? 40.027 0.087 -45.813 1.00 92.00 99 LEU A N 1
ATOM 831 C CA . LEU A 1 99 ? 41.467 -0.120 -45.677 1.00 92.00 99 LEU A CA 1
ATOM 832 C C . LEU A 1 99 ? 41.987 -1.106 -46.730 1.00 92.00 99 LEU A C 1
ATOM 834 O O . LEU A 1 99 ? 42.983 -0.823 -47.396 1.00 92.00 99 LEU A O 1
ATOM 838 N N . ARG A 1 100 ? 41.292 -2.233 -46.925 1.00 90.88 100 ARG A N 1
ATOM 839 C CA . ARG A 1 100 ? 41.660 -3.246 -47.923 1.00 90.88 100 ARG A CA 1
ATOM 840 C C . ARG A 1 100 ? 41.602 -2.687 -49.347 1.00 90.88 100 ARG A C 1
ATOM 842 O O . ARG A 1 100 ? 42.528 -2.893 -50.124 1.00 90.88 100 ARG A O 1
ATOM 849 N N . ARG A 1 101 ? 40.550 -1.935 -49.682 1.00 86.62 101 ARG A N 1
ATOM 850 C CA . ARG A 1 101 ? 40.410 -1.270 -50.990 1.00 86.62 101 ARG A CA 1
ATOM 851 C C . ARG A 1 101 ? 41.497 -0.229 -51.230 1.00 86.62 101 ARG A C 1
ATOM 853 O O . ARG A 1 101 ? 42.069 -0.208 -52.313 1.00 86.62 101 ARG A O 1
ATOM 860 N N . ASN A 1 102 ? 41.818 0.589 -50.229 1.00 88.31 102 ASN A N 1
ATOM 861 C CA . ASN A 1 102 ? 42.900 1.568 -50.332 1.00 88.31 102 ASN A CA 1
ATOM 862 C C . ASN A 1 102 ? 44.247 0.885 -50.594 1.00 88.31 102 ASN A C 1
ATOM 864 O O . ASN A 1 102 ? 44.999 1.331 -51.456 1.00 88.31 102 ASN A O 1
ATOM 868 N N . GLN A 1 103 ? 44.520 -0.238 -49.922 1.00 90.25 103 GLN A N 1
ATOM 869 C CA . GLN A 1 103 ? 45.716 -1.045 -50.178 1.00 90.25 103 GLN A CA 1
ATOM 870 C C . GLN A 1 103 ? 45.740 -1.619 -51.605 1.00 90.25 103 GLN A C 1
ATOM 872 O O . GLN A 1 103 ? 46.773 -1.549 -52.270 1.00 90.25 103 GLN A O 1
ATOM 877 N N . GLU A 1 104 ? 44.617 -2.154 -52.099 1.00 88.81 104 GLU A N 1
ATOM 878 C CA . GLU A 1 104 ? 44.494 -2.646 -53.480 1.00 88.81 104 GLU A CA 1
ATOM 879 C C . GLU A 1 104 ? 44.709 -1.525 -54.512 1.00 88.81 104 GLU A C 1
ATOM 881 O O . GLU A 1 104 ? 45.414 -1.714 -55.506 1.00 88.81 104 GLU A O 1
ATOM 886 N N . ASP A 1 105 ? 44.127 -0.349 -54.281 1.00 86.12 105 ASP A N 1
ATOM 887 C CA . ASP A 1 105 ? 44.257 0.810 -55.164 1.00 86.12 105 ASP A CA 1
ATOM 888 C C . ASP A 1 105 ? 45.688 1.355 -55.174 1.00 86.12 105 ASP A C 1
ATOM 890 O O . ASP A 1 105 ? 46.220 1.694 -56.235 1.00 86.12 105 ASP A O 1
ATOM 894 N N . ASP A 1 106 ? 46.348 1.407 -54.018 1.00 87.94 106 ASP A N 1
ATOM 895 C CA . ASP A 1 106 ? 47.741 1.835 -53.922 1.00 87.94 106 ASP A CA 1
ATOM 896 C C . ASP A 1 106 ? 48.694 0.819 -54.564 1.00 87.94 106 ASP A C 1
ATOM 898 O O . ASP A 1 106 ? 49.623 1.223 -55.270 1.00 87.94 106 ASP A O 1
ATOM 902 N N . ALA A 1 107 ? 48.428 -0.485 -54.437 1.00 89.88 107 ALA A N 1
ATOM 903 C CA . ALA A 1 107 ? 49.161 -1.520 -55.164 1.00 89.88 107 ALA A CA 1
ATOM 904 C C . ALA A 1 107 ? 49.014 -1.356 -56.689 1.00 89.88 107 ALA A C 1
ATOM 906 O O . ALA A 1 107 ? 50.017 -1.355 -57.408 1.00 89.88 107 ALA A O 1
ATOM 907 N N . LYS A 1 108 ? 47.793 -1.113 -57.190 1.00 84.56 108 LYS A N 1
ATOM 908 C CA . LYS A 1 108 ? 47.545 -0.839 -58.619 1.00 84.56 108 LYS A CA 1
ATOM 909 C C . LYS A 1 108 ? 48.274 0.412 -59.103 1.00 84.56 108 LYS A C 1
ATOM 911 O O . LYS A 1 108 ? 48.894 0.381 -60.166 1.00 84.56 108 LYS A O 1
ATOM 916 N N . LYS A 1 109 ? 48.269 1.502 -58.324 1.00 84.62 109 LYS A N 1
ATOM 917 C CA . LYS A 1 109 ? 49.044 2.716 -58.647 1.00 84.62 109 LYS A CA 1
ATOM 918 C C . LYS A 1 109 ? 50.541 2.423 -58.712 1.00 84.62 109 LYS A C 1
ATOM 920 O O . LYS A 1 109 ? 51.219 2.911 -59.615 1.00 84.62 109 LYS A O 1
ATOM 925 N N . GLN A 1 110 ? 51.073 1.631 -57.780 1.00 88.06 110 GLN A N 1
ATOM 926 C CA . GLN A 1 110 ? 52.484 1.242 -57.787 1.00 88.06 110 GLN A CA 1
ATOM 927 C C . GLN A 1 110 ? 52.838 0.394 -59.013 1.00 88.06 110 GLN A C 1
ATOM 929 O O . GLN A 1 110 ? 53.850 0.664 -59.662 1.00 88.06 110 GLN A O 1
ATOM 934 N N . GLU A 1 111 ? 52.017 -0.599 -59.367 1.00 88.25 111 GLU A N 1
ATOM 935 C CA . GLU A 1 111 ? 52.208 -1.392 -60.586 1.00 88.25 111 GLU A CA 1
ATOM 936 C C . GLU A 1 111 ? 52.172 -0.525 -61.841 1.00 88.25 111 GLU A C 1
ATOM 938 O O . GLU A 1 111 ? 53.038 -0.640 -62.714 1.00 88.25 111 GLU A O 1
ATOM 943 N N . PHE A 1 112 ? 51.202 0.381 -61.915 1.00 85.56 112 PHE A N 1
ATOM 944 C CA . PHE A 1 112 ? 51.066 1.293 -63.032 1.00 85.56 112 PHE A CA 1
ATOM 945 C C . PHE A 1 112 ? 52.287 2.216 -63.162 1.00 85.56 112 PHE A C 1
ATOM 947 O O . PHE A 1 112 ? 52.870 2.341 -64.241 1.00 85.56 112 PHE A O 1
ATOM 954 N N . ASN A 1 113 ? 52.746 2.801 -62.052 1.00 85.94 113 ASN A N 1
ATOM 955 C CA . ASN A 1 113 ? 53.949 3.633 -62.020 1.00 85.94 113 ASN A CA 1
ATOM 956 C C . ASN A 1 113 ? 55.198 2.858 -62.463 1.00 85.94 113 ASN A C 1
ATOM 958 O O . ASN A 1 113 ? 56.012 3.398 -63.214 1.00 85.94 113 ASN A O 1
ATOM 962 N N . LYS A 1 114 ? 55.331 1.581 -62.074 1.00 89.31 114 LYS A N 1
ATOM 963 C CA . LYS A 1 114 ? 56.407 0.699 -62.558 1.00 89.31 114 LYS A CA 1
ATOM 964 C C . LYS A 1 114 ? 56.325 0.487 -64.073 1.00 89.31 114 LYS A C 1
ATOM 966 O O . LYS A 1 114 ? 57.344 0.613 -64.750 1.00 89.31 114 LYS A O 1
ATOM 971 N N . ARG A 1 115 ? 55.134 0.218 -64.629 1.00 86.25 115 ARG A N 1
ATOM 972 C CA . ARG A 1 115 ? 54.929 0.075 -66.088 1.00 86.25 115 ARG A CA 1
ATOM 973 C C . ARG A 1 115 ? 55.301 1.356 -66.836 1.00 86.25 115 ARG A C 1
ATOM 975 O O . ARG A 1 115 ? 56.040 1.286 -67.817 1.00 86.25 115 ARG A O 1
ATOM 982 N N . ARG A 1 116 ? 54.867 2.517 -66.333 1.00 83.12 116 ARG A N 1
ATOM 983 C CA . ARG A 1 116 ? 55.198 3.833 -66.902 1.00 83.12 116 ARG A CA 1
ATOM 984 C C . ARG A 1 116 ? 56.703 4.096 -66.884 1.00 83.12 116 ARG A C 1
ATOM 986 O O . ARG A 1 116 ? 57.268 4.464 -67.907 1.00 83.12 116 ARG A O 1
ATOM 993 N N . LEU A 1 117 ? 57.362 3.861 -65.747 1.00 87.56 117 LEU A N 1
ATOM 994 C CA . LEU A 1 117 ? 58.807 4.052 -65.603 1.00 87.56 117 LEU A CA 1
ATOM 995 C C . LEU A 1 117 ? 59.602 3.125 -66.532 1.00 87.56 117 LEU A C 1
ATOM 997 O O . LEU A 1 117 ? 60.575 3.558 -67.142 1.00 87.56 117 LEU A O 1
ATOM 1001 N N . ASN A 1 118 ? 59.183 1.866 -66.674 1.00 87.12 118 ASN A N 1
ATOM 1002 C CA . ASN A 1 118 ? 59.827 0.920 -67.583 1.00 87.12 118 ASN A CA 1
ATOM 1003 C C . ASN A 1 118 ? 59.712 1.357 -69.048 1.00 87.12 118 ASN A C 1
ATOM 1005 O O . ASN A 1 118 ? 60.672 1.204 -69.799 1.00 87.12 118 ASN A O 1
ATOM 1009 N N . LEU A 1 119 ? 58.569 1.909 -69.463 1.00 82.31 119 LEU A N 1
ATOM 1010 C CA . LEU A 1 119 ? 58.397 2.431 -70.821 1.00 82.31 119 LEU A CA 1
ATOM 1011 C C . LEU A 1 119 ? 59.225 3.691 -71.066 1.00 82.31 119 LEU A C 1
ATOM 1013 O O . LEU A 1 119 ? 59.881 3.772 -72.099 1.00 82.31 119 LEU A O 1
ATOM 1017 N N . LEU A 1 120 ? 59.275 4.614 -70.102 1.00 81.62 120 LEU A N 1
ATOM 1018 C CA . LEU A 1 120 ? 60.142 5.795 -70.177 1.00 81.62 120 LEU A CA 1
ATOM 1019 C C . LEU A 1 120 ? 61.620 5.403 -70.301 1.00 81.62 120 LEU A C 1
ATOM 1021 O O . LEU A 1 120 ? 62.298 5.876 -71.206 1.00 81.62 120 LEU A O 1
ATOM 1025 N N . LYS A 1 121 ? 62.094 4.453 -69.484 1.00 83.88 121 LYS A N 1
ATOM 1026 C CA . LYS A 1 121 ? 63.463 3.920 -69.585 1.00 83.88 121 LYS A CA 1
ATOM 1027 C C . LYS A 1 121 ? 63.744 3.274 -70.942 1.00 83.88 121 LYS A C 1
ATOM 1029 O O . LYS A 1 121 ? 64.830 3.452 -71.484 1.00 83.88 121 LYS A O 1
ATOM 1034 N N . LYS A 1 122 ? 62.782 2.530 -71.506 1.00 79.88 122 LYS A N 1
ATOM 1035 C CA . LYS A 1 122 ? 62.918 1.944 -72.850 1.00 79.88 122 LYS A CA 1
ATOM 1036 C C . LYS A 1 122 ? 63.054 3.032 -73.921 1.00 79.88 122 LYS A C 1
ATOM 1038 O O . LYS A 1 122 ? 63.921 2.895 -74.777 1.00 79.88 122 LYS A O 1
ATOM 1043 N N . ILE A 1 123 ? 62.273 4.111 -73.833 1.00 73.38 123 ILE A N 1
ATOM 1044 C CA . ILE A 1 123 ? 62.366 5.272 -74.734 1.00 73.38 123 ILE A CA 1
ATOM 1045 C C . ILE A 1 123 ? 63.739 5.951 -74.606 1.00 73.38 123 ILE A C 1
ATOM 1047 O O . ILE A 1 123 ? 64.416 6.138 -75.613 1.00 73.38 123 ILE A O 1
ATOM 1051 N N . GLU A 1 124 ? 64.189 6.243 -73.381 1.00 75.88 124 GLU A N 1
ATOM 1052 C CA . GLU A 1 124 ? 65.505 6.851 -73.111 1.00 75.88 124 GLU A CA 1
ATOM 1053 C C . GLU A 1 124 ? 66.669 5.978 -73.617 1.00 75.88 124 GLU A C 1
ATOM 1055 O O . GLU A 1 124 ? 67.643 6.485 -74.168 1.00 75.88 124 GLU A O 1
ATOM 1060 N N . SER A 1 125 ? 66.570 4.650 -73.481 1.00 71.31 125 SER A N 1
ATOM 1061 C CA . SER A 1 125 ? 67.597 3.716 -73.967 1.00 71.31 125 SER A CA 1
ATOM 1062 C C . SER A 1 125 ? 67.567 3.484 -75.488 1.00 71.31 125 SER A C 1
ATOM 1064 O O . SER A 1 125 ? 68.613 3.219 -76.082 1.00 71.31 125 SER A O 1
ATOM 1066 N N . GLY A 1 126 ? 66.397 3.613 -76.129 1.00 62.09 126 GLY A N 1
ATOM 1067 C CA . GLY A 1 126 ? 66.201 3.456 -77.577 1.00 62.09 12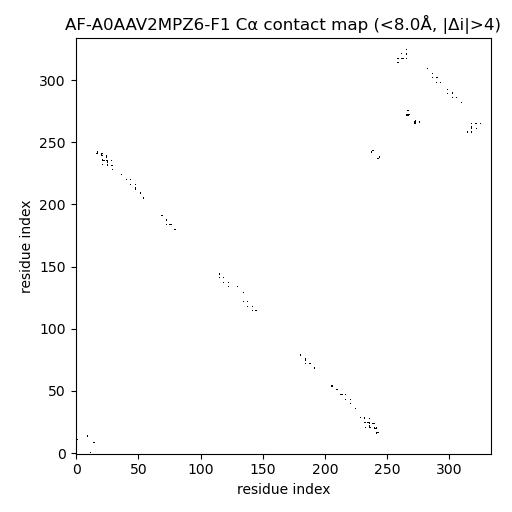6 GLY A CA 1
ATOM 1068 C C . GLY A 1 126 ? 66.636 4.673 -78.403 1.00 62.09 126 GLY A C 1
ATOM 1069 O O . GLY A 1 126 ? 66.991 4.545 -79.573 1.00 62.09 126 GLY A O 1
ATOM 1070 N N . GLN A 1 127 ? 66.740 5.856 -77.789 1.00 56.09 127 GLN A N 1
ATOM 1071 C CA . GLN A 1 127 ? 67.163 7.096 -78.461 1.00 56.09 127 GLN A CA 1
ATOM 1072 C C . GLN A 1 127 ? 68.530 7.028 -79.173 1.00 56.09 127 GLN A C 1
ATOM 1074 O O . GLN A 1 127 ? 68.835 7.915 -79.966 1.00 56.09 127 GLN A O 1
ATOM 1079 N N . LYS A 1 128 ? 69.349 5.991 -78.942 1.00 52.69 128 LYS A N 1
ATOM 1080 C CA . LYS A 1 128 ? 70.622 5.799 -79.651 1.00 52.69 128 LYS A CA 1
ATOM 1081 C C . LYS A 1 128 ? 70.528 5.029 -80.981 1.00 52.69 128 LYS A C 1
ATOM 1083 O O . LYS A 1 128 ? 71.466 5.177 -81.748 1.00 52.69 128 LYS A O 1
ATOM 1088 N N . ASN A 1 129 ? 69.465 4.257 -81.277 1.00 53.22 129 ASN A N 1
ATOM 1089 C CA . ASN A 1 129 ? 69.370 3.405 -82.492 1.00 53.22 129 ASN A CA 1
ATOM 1090 C C . ASN A 1 129 ? 67.933 3.133 -83.036 1.00 53.22 129 ASN A C 1
ATOM 1092 O O . ASN A 1 129 ? 67.772 2.316 -83.940 1.00 53.22 129 ASN A O 1
ATOM 1096 N N . THR A 1 130 ? 66.879 3.758 -82.504 1.00 56.19 130 THR A N 1
ATOM 1097 C CA . THR A 1 130 ? 65.467 3.421 -82.807 1.00 56.19 130 THR A CA 1
ATOM 1098 C C . THR A 1 130 ? 64.880 4.246 -83.971 1.00 56.19 130 THR A C 1
ATOM 1100 O O . THR A 1 130 ? 65.127 5.448 -84.063 1.00 56.19 130 THR A O 1
ATOM 1103 N N . SER A 1 131 ? 64.087 3.631 -84.867 1.00 63.69 131 SER A N 1
ATOM 1104 C CA . SER A 1 131 ? 63.502 4.325 -86.038 1.00 63.69 131 SER A CA 1
ATOM 1105 C C . SER A 1 131 ? 62.267 5.180 -85.684 1.00 63.69 131 SER A C 1
ATOM 1107 O O . SER A 1 131 ? 61.558 4.891 -84.720 1.00 63.69 131 SER A O 1
ATOM 1109 N N . LEU A 1 132 ? 61.975 6.229 -86.472 1.00 66.19 132 LEU A N 1
ATOM 1110 C CA . LEU A 1 132 ? 60.830 7.149 -86.277 1.00 66.19 132 LEU A CA 1
ATOM 1111 C C . LEU A 1 132 ? 59.480 6.439 -85.993 1.00 66.19 132 LEU A C 1
ATOM 1113 O O . LEU A 1 132 ? 58.781 6.854 -85.065 1.00 66.19 132 LEU A O 1
ATOM 1117 N N . PRO A 1 133 ? 59.112 5.362 -86.719 1.00 71.19 133 PRO A N 1
ATOM 1118 C CA . PRO A 1 133 ? 57.921 4.567 -86.415 1.00 71.19 133 PRO A CA 1
ATOM 1119 C C . PRO A 1 133 ? 57.879 3.965 -84.998 1.00 71.19 133 PRO A C 1
ATOM 1121 O O . PRO A 1 133 ? 56.830 3.997 -84.359 1.00 71.19 133 PRO A O 1
ATOM 1124 N N . GLU A 1 134 ? 58.996 3.463 -84.462 1.00 67.44 134 GLU A N 1
ATOM 1125 C CA . GLU A 1 134 ? 59.045 2.889 -83.103 1.00 67.44 134 GLU A CA 1
ATOM 1126 C C . GLU A 1 134 ? 58.855 3.953 -82.014 1.00 67.44 134 GLU A C 1
ATOM 1128 O O . GLU A 1 134 ? 58.163 3.711 -81.024 1.00 67.44 134 GLU A O 1
ATOM 1133 N N . MET A 1 135 ? 59.404 5.157 -82.210 1.00 70.06 135 MET A N 1
ATOM 1134 C CA . MET A 1 135 ? 59.210 6.278 -81.283 1.00 70.06 135 MET A CA 1
ATOM 1135 C C . MET A 1 135 ? 57.735 6.709 -81.214 1.00 70.06 135 MET A C 1
ATOM 1137 O O . MET A 1 135 ? 57.213 6.986 -80.131 1.00 70.06 135 MET A O 1
ATOM 1141 N N . MET A 1 136 ? 57.038 6.710 -82.354 1.00 75.69 136 MET A N 1
ATOM 1142 C CA . MET A 1 136 ? 55.612 7.039 -82.426 1.00 75.69 136 MET A CA 1
ATOM 1143 C C . MET A 1 136 ? 54.743 5.983 -81.720 1.00 75.69 136 MET A C 1
ATOM 1145 O O . MET A 1 136 ? 53.826 6.341 -80.979 1.00 75.69 136 MET A O 1
ATOM 1149 N N . VAL A 1 137 ? 55.078 4.693 -81.860 1.00 79.06 137 VAL A N 1
ATOM 1150 C CA . VAL A 1 137 ? 54.408 3.581 -81.155 1.00 79.06 137 VAL A CA 1
ATOM 1151 C C . VAL A 1 137 ? 54.594 3.675 -79.635 1.00 79.06 137 VAL A C 1
ATOM 1153 O O . VAL A 1 137 ? 53.642 3.469 -78.881 1.00 79.06 137 VAL A O 1
ATOM 1156 N N . MET A 1 138 ? 55.788 4.034 -79.155 1.00 75.06 138 MET A N 1
ATOM 1157 C CA . MET A 1 138 ? 56.046 4.198 -77.718 1.00 75.06 138 MET A CA 1
ATOM 1158 C C . MET A 1 138 ? 55.328 5.414 -77.117 1.00 75.06 138 MET A C 1
ATOM 1160 O O . MET A 1 138 ? 54.831 5.334 -75.993 1.00 75.06 138 MET A O 1
ATOM 1164 N N . SER A 1 139 ? 55.234 6.521 -77.862 1.00 76.94 139 SER A N 1
ATOM 1165 C CA . SER A 1 139 ? 54.450 7.695 -77.456 1.00 76.94 139 SER A CA 1
ATOM 1166 C C . SER A 1 139 ? 52.954 7.379 -77.379 1.00 76.94 139 SER A C 1
ATOM 1168 O O . SER A 1 139 ? 52.305 7.737 -76.398 1.00 76.94 139 SER A O 1
ATOM 1170 N N . ALA A 1 140 ? 52.415 6.652 -78.363 1.00 82.88 140 ALA A N 1
ATOM 1171 C CA . ALA A 1 140 ? 51.031 6.179 -78.339 1.00 82.88 140 ALA A CA 1
ATOM 1172 C C . ALA A 1 140 ? 50.757 5.255 -77.136 1.00 82.88 140 ALA A C 1
ATOM 1174 O O . ALA A 1 140 ? 49.754 5.426 -76.451 1.00 82.88 140 ALA A O 1
ATOM 1175 N N . ALA A 1 141 ? 51.690 4.357 -76.793 1.00 82.38 141 ALA A N 1
ATOM 1176 C CA . ALA A 1 141 ? 51.568 3.494 -75.616 1.00 82.38 141 ALA A CA 1
ATOM 1177 C C . ALA A 1 141 ? 51.567 4.270 -74.280 1.00 82.38 141 ALA A C 1
ATOM 1179 O O . ALA A 1 141 ? 50.895 3.859 -73.332 1.00 82.38 141 ALA A O 1
ATOM 1180 N N . LEU A 1 142 ? 52.295 5.392 -74.180 1.00 81.56 142 LEU A N 1
ATOM 1181 C CA . LEU A 1 142 ? 52.238 6.287 -73.014 1.00 81.56 142 LEU A CA 1
ATOM 1182 C C . LEU A 1 142 ? 50.901 7.038 -72.929 1.00 81.56 142 LEU A C 1
ATOM 1184 O O . LEU A 1 142 ? 50.355 7.179 -71.834 1.00 81.56 142 LEU A O 1
ATOM 1188 N N . GLU A 1 143 ? 50.375 7.495 -74.066 1.00 84.88 143 GLU A N 1
ATOM 1189 C CA . GLU A 1 143 ? 49.068 8.156 -74.165 1.00 84.88 143 GLU A CA 1
ATOM 1190 C C . GLU A 1 143 ? 47.926 7.196 -73.787 1.00 84.88 143 GLU A C 1
ATOM 1192 O O . GLU A 1 143 ? 47.030 7.556 -73.024 1.00 84.88 143 GLU A O 1
ATOM 1197 N N . ASP A 1 144 ? 47.985 5.945 -74.248 1.00 86.31 144 ASP A N 1
ATOM 1198 C CA . ASP A 1 144 ? 47.002 4.909 -73.921 1.00 86.31 144 ASP A CA 1
ATOM 1199 C C . ASP A 1 144 ? 47.051 4.522 -72.442 1.00 86.31 144 ASP A C 1
ATOM 1201 O O . ASP A 1 144 ? 46.010 4.399 -71.794 1.00 86.31 144 ASP A O 1
ATOM 1205 N N . LEU A 1 145 ? 48.252 4.417 -71.866 1.00 83.81 145 LEU A N 1
ATOM 1206 C CA . LEU A 1 145 ? 48.429 4.233 -70.427 1.00 83.81 145 LEU A CA 1
ATOM 1207 C C . LEU A 1 145 ? 47.852 5.410 -69.633 1.00 83.81 145 LEU A C 1
ATOM 1209 O O . LEU A 1 145 ? 47.169 5.202 -68.630 1.00 83.81 145 LEU A O 1
ATOM 1213 N N . ARG A 1 146 ? 48.088 6.649 -70.073 1.00 84.31 146 ARG A N 1
ATOM 1214 C CA . ARG A 1 146 ? 47.510 7.840 -69.440 1.00 84.31 146 ARG A CA 1
ATOM 1215 C C . ARG A 1 146 ? 45.980 7.804 -69.470 1.00 84.31 146 ARG A C 1
ATOM 1217 O O . ARG A 1 146 ? 45.358 8.027 -68.435 1.00 84.31 146 ARG A O 1
ATOM 1224 N N . ARG A 1 147 ? 45.381 7.471 -70.616 1.00 87.62 147 ARG A N 1
ATOM 1225 C CA . ARG A 1 147 ? 43.922 7.322 -70.758 1.00 87.62 147 ARG A CA 1
ATOM 1226 C C . ARG A 1 147 ? 43.368 6.214 -69.865 1.00 87.62 147 ARG A C 1
ATOM 1228 O O . ARG A 1 147 ? 42.302 6.387 -69.282 1.00 87.62 147 ARG A O 1
ATOM 1235 N N . GLU A 1 148 ? 44.089 5.103 -69.718 1.00 85.81 148 GLU A N 1
ATOM 1236 C CA . GLU A 1 148 ? 43.713 4.019 -68.805 1.00 85.81 148 GLU A CA 1
ATOM 1237 C C . GLU A 1 148 ? 43.707 4.481 -67.340 1.00 85.81 148 GLU A C 1
ATOM 1239 O O . GLU A 1 148 ? 42.771 4.178 -66.604 1.00 85.81 148 GLU A O 1
ATOM 1244 N N . MET A 1 149 ? 44.684 5.293 -66.923 1.00 81.00 149 MET A N 1
ATOM 1245 C CA . MET A 1 149 ? 44.666 5.898 -65.585 1.00 81.00 149 MET A CA 1
ATOM 1246 C C . MET A 1 149 ? 43.509 6.856 -65.395 1.00 81.00 149 MET A C 1
ATOM 1248 O O . MET A 1 149 ? 42.840 6.796 -64.371 1.00 81.00 149 MET A O 1
ATOM 1252 N N . GLU A 1 150 ? 43.258 7.733 -66.362 1.00 87.12 150 GLU A N 1
ATOM 1253 C CA . GLU A 1 150 ? 42.154 8.685 -66.274 1.00 87.12 150 GLU A CA 1
ATOM 1254 C C . GLU A 1 150 ? 40.804 7.956 -66.160 1.00 87.12 150 GLU A C 1
ATOM 1256 O O . GLU A 1 150 ? 39.956 8.373 -65.367 1.00 87.12 150 GLU A O 1
ATOM 1261 N N . ARG A 1 151 ? 40.631 6.821 -66.860 1.00 88.25 151 ARG A N 1
ATOM 1262 C CA . ARG A 1 151 ? 39.470 5.928 -66.697 1.00 88.25 151 ARG A CA 1
ATOM 1263 C C . ARG A 1 151 ? 39.389 5.341 -65.289 1.00 88.25 151 ARG A C 1
ATOM 1265 O O . ARG A 1 151 ? 38.377 5.537 -64.621 1.00 88.25 151 ARG A O 1
ATOM 1272 N N . LEU A 1 152 ? 40.455 4.704 -64.807 1.00 85.56 152 LEU A N 1
ATOM 1273 C CA . LEU A 1 152 ? 40.482 4.088 -63.475 1.00 85.56 152 LEU A CA 1
ATOM 1274 C C . LEU A 1 152 ? 40.291 5.114 -62.348 1.00 85.56 152 LEU A C 1
ATOM 1276 O O . LEU A 1 152 ? 39.617 4.842 -61.358 1.00 85.56 152 LEU A O 1
ATOM 1280 N N . GLU A 1 153 ? 40.844 6.321 -62.478 1.00 85.06 153 GLU A N 1
ATOM 1281 C CA . GLU A 1 153 ? 40.645 7.402 -61.510 1.00 85.06 153 GLU A CA 1
ATOM 1282 C C . GLU A 1 153 ? 39.236 7.986 -61.544 1.00 85.06 153 GLU A C 1
ATOM 1284 O O . GLU A 1 153 ? 38.742 8.458 -60.515 1.00 85.06 153 GLU A O 1
ATOM 1289 N N . LYS A 1 154 ? 38.595 7.994 -62.714 1.00 89.75 154 LYS A N 1
ATOM 1290 C CA . LYS A 1 154 ? 37.199 8.398 -62.853 1.00 89.75 154 LYS A CA 1
ATOM 1291 C C . LYS A 1 154 ? 36.277 7.359 -62.216 1.00 89.75 154 LYS A C 1
ATOM 1293 O O . LYS A 1 154 ? 35.488 7.736 -61.357 1.00 89.75 154 LYS A O 1
ATOM 1298 N N . GLU A 1 155 ? 36.463 6.075 -62.517 1.00 87.62 155 GLU A N 1
ATOM 1299 C CA . GLU A 1 155 ? 35.724 4.972 -61.883 1.00 87.62 155 GLU A CA 1
ATOM 1300 C C . GLU A 1 155 ? 35.904 4.968 -60.358 1.00 87.62 155 GLU A C 1
ATOM 1302 O O . GLU A 1 155 ? 34.933 4.851 -59.610 1.00 87.62 155 GLU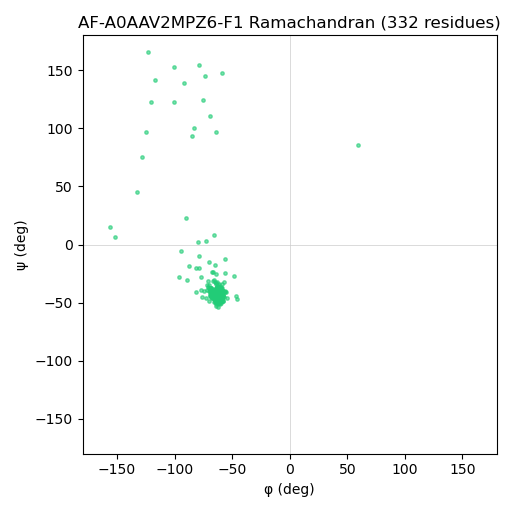 A O 1
ATOM 1307 N N . ARG A 1 156 ? 37.137 5.186 -59.877 1.00 84.06 156 ARG A N 1
ATOM 1308 C CA . ARG A 1 156 ? 37.434 5.319 -58.444 1.00 84.06 156 ARG A CA 1
ATOM 1309 C C . ARG A 1 156 ? 36.668 6.488 -57.823 1.00 84.06 156 ARG A C 1
ATOM 1311 O O . ARG A 1 156 ? 36.061 6.326 -56.767 1.00 84.06 156 ARG A O 1
ATOM 1318 N N . ARG A 1 157 ? 36.696 7.669 -58.451 1.00 88.31 157 ARG A N 1
ATOM 1319 C CA . ARG A 1 157 ? 35.988 8.864 -57.957 1.00 88.31 157 ARG A CA 1
ATOM 1320 C C . ARG A 1 157 ? 34.478 8.662 -57.921 1.00 88.31 157 ARG A C 1
ATOM 1322 O O . ARG A 1 157 ? 33.868 8.966 -56.902 1.00 88.31 157 ARG A O 1
ATOM 1329 N N . GLU A 1 158 ? 33.899 8.115 -58.983 1.00 91.88 158 GLU A N 1
ATOM 1330 C CA . GLU A 1 158 ? 32.464 7.825 -59.063 1.00 91.88 158 GLU A CA 1
ATOM 1331 C C . GLU A 1 158 ? 32.037 6.811 -57.993 1.00 91.88 158 GLU A C 1
ATOM 1333 O O . GLU A 1 158 ? 31.008 6.991 -57.337 1.00 91.88 158 GLU A O 1
ATOM 1338 N N . TRP A 1 159 ? 32.859 5.785 -57.748 1.00 87.94 159 TRP A N 1
ATOM 1339 C CA . TRP A 1 159 ? 32.620 4.815 -56.684 1.00 87.94 159 TRP A CA 1
ATOM 1340 C C . TRP A 1 159 ? 32.648 5.461 -55.291 1.00 87.94 159 TRP A C 1
ATOM 1342 O O . TRP A 1 159 ? 31.707 5.272 -54.517 1.00 87.94 159 TRP A O 1
ATOM 1352 N N . TRP A 1 160 ? 33.668 6.272 -54.982 1.00 85.44 160 TRP A N 1
ATOM 1353 C CA . TRP A 1 160 ? 33.756 6.992 -53.703 1.00 85.44 160 TRP A CA 1
ATOM 1354 C C . TRP A 1 160 ? 32.612 7.987 -53.512 1.00 85.44 160 TRP A C 1
ATOM 1356 O O . TRP A 1 160 ? 32.060 8.078 -52.418 1.00 85.44 160 TRP A O 1
ATOM 1366 N N . GLU A 1 161 ? 32.214 8.708 -54.560 1.00 91.19 161 GLU A N 1
ATOM 1367 C CA . GLU A 1 161 ? 31.109 9.664 -54.489 1.00 91.19 161 GLU A CA 1
ATOM 1368 C C . GLU A 1 161 ? 29.770 8.957 -54.237 1.00 91.19 161 GLU A C 1
ATOM 1370 O O . GLU A 1 161 ? 28.993 9.379 -53.374 1.00 91.19 161 GLU A O 1
ATOM 1375 N N . LYS A 1 162 ? 29.511 7.845 -54.938 1.00 91.88 162 LYS A N 1
ATOM 1376 C CA . LYS A 1 162 ? 28.324 7.016 -54.702 1.00 91.88 162 LYS A CA 1
ATOM 1377 C C . LYS A 1 162 ? 28.316 6.478 -53.273 1.00 91.88 162 LYS A C 1
ATOM 1379 O O . LYS A 1 162 ? 27.309 6.598 -52.576 1.00 91.88 162 LYS A O 1
ATOM 1384 N N . ARG A 1 163 ? 29.455 5.957 -52.812 1.00 85.31 163 ARG A N 1
ATOM 1385 C CA . ARG A 1 163 ? 29.597 5.402 -51.465 1.00 85.31 163 ARG A CA 1
ATOM 1386 C C . ARG A 1 163 ? 29.388 6.456 -50.382 1.00 85.31 163 ARG A C 1
ATOM 1388 O O . ARG A 1 163 ? 28.676 6.200 -49.415 1.00 85.31 163 ARG A O 1
ATOM 1395 N N . TYR A 1 164 ? 29.946 7.648 -50.569 1.00 86.50 164 TYR A N 1
ATOM 1396 C CA . TYR A 1 164 ? 29.775 8.774 -49.656 1.00 86.50 164 TYR A CA 1
ATOM 1397 C C . TYR A 1 164 ? 28.304 9.194 -49.539 1.00 86.50 164 TYR A C 1
ATOM 1399 O O . TYR A 1 164 ? 27.805 9.382 -48.430 1.00 86.50 164 TYR A O 1
ATOM 1407 N N . LYS A 1 165 ? 27.582 9.290 -50.664 1.00 90.88 165 LYS A N 1
ATOM 1408 C CA . LYS A 1 165 ? 26.145 9.619 -50.672 1.00 90.88 165 LYS A CA 1
ATOM 1409 C C . LYS A 1 165 ? 25.307 8.554 -49.960 1.00 90.88 165 LYS A C 1
ATOM 1411 O O . LYS A 1 165 ? 24.456 8.901 -49.142 1.00 90.88 165 LYS A O 1
ATOM 1416 N N . GLU A 1 166 ? 25.569 7.273 -50.221 1.00 88.88 166 GLU A N 1
ATOM 1417 C CA . GLU A 1 166 ? 24.914 6.159 -49.519 1.00 88.88 166 GLU A CA 1
ATOM 1418 C C . GLU A 1 166 ? 25.176 6.205 -48.007 1.00 88.88 166 GLU A C 1
ATOM 1420 O O . GLU A 1 166 ? 24.266 5.984 -47.209 1.00 88.88 166 GLU A O 1
ATOM 1425 N N . ASP A 1 167 ? 26.408 6.513 -47.600 1.00 86.50 167 ASP A N 1
ATOM 1426 C CA . ASP A 1 167 ? 26.798 6.587 -46.195 1.00 86.50 167 ASP A CA 1
ATOM 1427 C C . ASP A 1 167 ? 26.168 7.787 -45.471 1.00 86.50 167 ASP A C 1
ATOM 1429 O O . ASP A 1 167 ? 25.706 7.645 -44.340 1.00 86.50 167 ASP A O 1
ATOM 1433 N N . GLN A 1 168 ? 26.044 8.939 -46.140 1.00 87.19 168 GLN A N 1
ATOM 1434 C CA . GLN A 1 168 ? 25.293 10.088 -45.620 1.00 87.19 168 GLN A CA 1
ATOM 1435 C C . GLN A 1 168 ? 23.812 9.758 -45.404 1.00 87.19 168 GLN A C 1
ATOM 1437 O O . GLN A 1 168 ? 23.275 9.996 -44.323 1.00 87.19 168 GLN A O 1
ATOM 1442 N N . GLN A 1 169 ? 23.152 9.157 -46.398 1.00 89.38 169 GLN A N 1
ATOM 1443 C CA . GLN A 1 169 ? 21.745 8.765 -46.266 1.00 89.38 169 GLN A CA 1
ATOM 1444 C C . GLN A 1 169 ? 21.537 7.726 -45.162 1.00 89.38 169 GLN A C 1
ATOM 1446 O O . GLN A 1 169 ? 20.549 7.785 -44.430 1.00 89.38 169 GLN A O 1
ATOM 1451 N N . ARG A 1 170 ? 22.466 6.775 -45.027 1.00 86.38 170 ARG A N 1
ATOM 1452 C CA . ARG A 1 170 ? 22.417 5.764 -43.971 1.00 86.38 170 ARG A CA 1
ATOM 1453 C C . ARG A 1 170 ? 22.592 6.390 -42.591 1.00 86.38 170 ARG A C 1
ATOM 1455 O O . ARG A 1 170 ? 21.790 6.090 -41.717 1.00 86.38 170 ARG A O 1
ATOM 1462 N N . ARG A 1 171 ? 23.562 7.298 -42.418 1.00 83.81 171 ARG A N 1
ATOM 1463 C CA . ARG A 1 171 ? 23.764 8.042 -41.163 1.00 83.81 171 ARG A CA 1
ATOM 1464 C C . ARG A 1 171 ? 22.501 8.766 -40.722 1.00 83.81 171 ARG A C 1
ATOM 1466 O O . ARG A 1 171 ? 22.129 8.657 -39.563 1.00 83.81 171 ARG A O 1
ATOM 1473 N N . LEU A 1 172 ? 21.832 9.461 -41.641 1.00 89.56 172 LEU A N 1
ATOM 1474 C CA . LEU A 1 172 ? 20.588 10.167 -41.330 1.00 89.56 172 LEU A CA 1
ATOM 1475 C C . LEU A 1 172 ? 19.487 9.196 -40.882 1.00 89.56 172 LEU A C 1
ATOM 1477 O O . LEU A 1 172 ? 18.894 9.397 -39.829 1.00 89.56 172 LEU A O 1
ATOM 1481 N N . LYS A 1 173 ? 19.277 8.094 -41.613 1.00 88.50 173 LYS A N 1
ATOM 1482 C CA . LYS A 1 173 ? 18.284 7.068 -41.242 1.00 88.50 173 LYS A CA 1
ATOM 1483 C C . LYS A 1 173 ? 18.607 6.375 -39.914 1.00 88.50 173 LYS A C 1
ATOM 1485 O O . LYS A 1 173 ? 17.700 6.079 -39.143 1.00 88.50 173 LYS A O 1
ATOM 1490 N N . GLU A 1 174 ? 19.880 6.080 -39.652 1.00 84.31 174 GLU A N 1
ATOM 1491 C CA . GLU A 1 174 ? 20.339 5.516 -38.377 1.00 84.31 174 GLU A CA 1
ATOM 1492 C C . GLU A 1 174 ? 20.113 6.509 -37.229 1.00 84.31 174 GLU A C 1
ATOM 1494 O O . GLU A 1 174 ? 19.606 6.111 -36.186 1.00 84.31 174 GLU A O 1
ATOM 1499 N N . GLN A 1 175 ? 20.419 7.794 -37.434 1.00 84.31 175 GLN A N 1
ATOM 1500 C CA . GLN A 1 175 ? 20.191 8.858 -36.453 1.00 84.31 175 GLN A CA 1
ATOM 1501 C C . GLN A 1 175 ? 18.699 9.019 -36.133 1.00 84.31 175 GLN A C 1
ATOM 1503 O O . GLN A 1 175 ? 18.330 9.113 -34.968 1.00 84.31 175 GLN A O 1
ATOM 1508 N N . GLU A 1 176 ? 17.831 9.012 -37.146 1.00 89.19 176 GLU A N 1
ATOM 1509 C CA . GLU A 1 176 ? 16.377 9.081 -36.957 1.00 89.19 176 GLU A CA 1
ATOM 1510 C C . GLU A 1 176 ? 15.847 7.883 -36.165 1.00 89.19 176 GLU A C 1
ATOM 1512 O O . GLU A 1 176 ? 15.066 8.058 -35.229 1.00 89.19 176 GLU A O 1
ATOM 1517 N N . ARG A 1 177 ? 16.293 6.664 -36.502 1.00 84.50 177 ARG A N 1
ATOM 1518 C CA . ARG A 1 177 ? 15.923 5.447 -35.763 1.00 84.50 177 ARG A CA 1
ATOM 1519 C C . ARG A 1 177 ? 16.400 5.502 -34.318 1.00 84.50 177 ARG A C 1
ATOM 1521 O O . ARG A 1 177 ? 15.625 5.196 -33.421 1.00 84.50 177 ARG A O 1
ATOM 1528 N N . PHE A 1 178 ? 17.644 5.917 -34.103 1.00 82.38 178 PHE A N 1
ATOM 1529 C CA . PHE A 1 178 ? 18.235 6.052 -32.778 1.00 82.38 178 PHE A CA 1
ATOM 1530 C C . PHE A 1 178 ? 17.472 7.069 -31.924 1.00 82.38 178 PHE A C 1
ATOM 1532 O O . PHE A 1 178 ? 17.032 6.735 -30.830 1.00 82.38 178 PHE A O 1
ATOM 1539 N N . ASN A 1 179 ? 17.222 8.267 -32.460 1.00 87.31 179 ASN A N 1
ATOM 1540 C CA . ASN A 1 179 ? 16.449 9.300 -31.771 1.00 87.31 179 ASN A CA 1
ATOM 1541 C C . ASN A 1 179 ? 15.031 8.814 -31.437 1.00 87.31 179 ASN A C 1
ATOM 1543 O O . ASN A 1 179 ? 14.497 9.153 -30.385 1.00 87.31 179 ASN A O 1
ATOM 1547 N N . LYS A 1 180 ? 14.414 8.015 -32.318 1.00 89.00 180 LYS A N 1
ATOM 1548 C CA . LYS A 1 180 ? 13.091 7.434 -32.071 1.00 89.00 180 LYS A CA 1
ATOM 1549 C C . LYS A 1 180 ? 13.112 6.458 -30.892 1.00 89.00 180 LYS A C 1
ATOM 1551 O O . LYS A 1 180 ? 12.288 6.600 -29.997 1.00 89.00 180 LYS A O 1
ATOM 1556 N N . VAL A 1 181 ? 14.056 5.514 -30.872 1.00 85.50 181 VAL A N 1
ATOM 1557 C CA . VAL A 1 181 ? 14.185 4.533 -29.777 1.00 85.50 181 VAL A CA 1
ATOM 1558 C C . VAL A 1 181 ? 14.537 5.227 -28.462 1.00 85.50 181 VAL A C 1
ATOM 1560 O O . VAL A 1 181 ? 13.937 4.926 -27.436 1.00 85.50 181 VAL A O 1
ATOM 1563 N N . GLN A 1 182 ? 15.447 6.204 -28.493 1.00 82.81 182 GLN A N 1
ATOM 1564 C CA . GLN A 1 182 ? 15.801 6.992 -27.314 1.00 82.81 182 GLN A CA 1
ATOM 1565 C C . GLN A 1 182 ? 14.578 7.718 -26.741 1.00 82.81 182 GLN A C 1
ATOM 1567 O O . GLN A 1 182 ? 14.327 7.653 -25.541 1.00 82.81 182 GLN A O 1
ATOM 1572 N N . LYS A 1 183 ? 13.776 8.354 -27.602 1.00 90.12 183 LYS A N 1
ATOM 1573 C CA . LYS A 1 183 ? 12.550 9.030 -27.179 1.00 90.12 183 LYS A CA 1
ATOM 1574 C C . LYS A 1 183 ? 11.529 8.052 -26.589 1.00 90.12 183 LYS A C 1
ATOM 1576 O O . LYS A 1 183 ? 10.937 8.346 -25.559 1.00 90.12 183 LYS A O 1
ATOM 1581 N N . GLU A 1 184 ? 11.333 6.888 -27.209 1.00 87.88 184 GLU A N 1
ATOM 1582 C CA . GLU A 1 184 ? 10.443 5.841 -26.683 1.00 87.88 184 GLU A CA 1
ATOM 1583 C C . GLU A 1 184 ? 10.908 5.335 -25.305 1.00 87.88 184 GLU A C 1
ATOM 1585 O O . GLU A 1 184 ? 10.079 5.119 -24.419 1.00 87.88 184 GLU A O 1
ATOM 1590 N N . TYR A 1 185 ? 12.222 5.196 -25.102 1.00 84.50 185 TYR A N 1
ATOM 1591 C CA . TYR A 1 185 ? 12.809 4.824 -23.814 1.00 84.50 185 TYR A CA 1
ATOM 1592 C C . TYR A 1 185 ? 12.590 5.903 -22.752 1.00 84.50 185 TYR A C 1
ATOM 1594 O O . TYR A 1 185 ? 12.090 5.599 -21.670 1.00 84.50 185 TYR A O 1
ATOM 1602 N N . GLU A 1 186 ? 12.895 7.164 -23.063 1.00 89.19 186 GLU A N 1
ATOM 1603 C CA . GLU A 1 186 ? 12.677 8.301 -22.161 1.00 89.19 186 GLU A CA 1
ATOM 1604 C C . GLU A 1 186 ? 11.194 8.430 -21.774 1.00 89.19 186 GLU A C 1
ATOM 1606 O O . GLU A 1 186 ? 10.871 8.504 -20.589 1.00 89.19 186 GLU A O 1
ATOM 1611 N N . GLU A 1 187 ? 10.278 8.340 -22.743 1.00 89.81 187 GLU A N 1
ATOM 1612 C CA . GLU A 1 187 ? 8.833 8.388 -22.494 1.00 89.81 187 GLU A CA 1
ATOM 1613 C C . GLU A 1 187 ? 8.354 7.233 -21.597 1.00 89.81 187 GLU A C 1
ATOM 1615 O O . GLU A 1 187 ? 7.547 7.447 -20.686 1.00 89.81 187 GLU A O 1
ATOM 1620 N N . LYS A 1 188 ? 8.821 5.995 -21.827 1.00 86.69 188 LYS A N 1
ATOM 1621 C CA . LYS A 1 188 ? 8.476 4.861 -20.950 1.00 86.69 188 LYS A CA 1
ATOM 1622 C C . LYS A 1 188 ? 9.065 5.034 -19.549 1.00 86.69 188 LYS A C 1
ATOM 1624 O O . LYS A 1 188 ? 8.375 4.757 -18.569 1.00 86.69 188 LYS A O 1
ATOM 1629 N N . ARG A 1 189 ? 10.307 5.510 -19.441 1.00 88.06 189 ARG A N 1
ATOM 1630 C CA . ARG A 1 189 ? 10.997 5.750 -18.167 1.00 88.06 189 ARG A CA 1
ATOM 1631 C C . ARG A 1 189 ? 10.270 6.796 -17.326 1.00 88.06 189 ARG A C 1
ATOM 1633 O O . ARG A 1 189 ? 10.073 6.591 -16.131 1.00 88.06 189 ARG A O 1
ATOM 1640 N N . GLU A 1 190 ? 9.837 7.894 -17.940 1.00 91.69 190 GLU A N 1
ATOM 1641 C CA . GLU A 1 190 ? 9.046 8.924 -17.262 1.00 91.69 190 GLU A CA 1
ATOM 1642 C C . GLU A 1 190 ? 7.696 8.386 -16.791 1.00 91.69 190 GLU A C 1
ATOM 1644 O O . GLU A 1 190 ? 7.304 8.629 -15.649 1.00 91.69 190 GLU A O 1
ATOM 1649 N N . LYS A 1 191 ? 6.997 7.611 -17.632 1.00 87.88 191 LYS A N 1
ATOM 1650 C CA . LYS A 1 191 ? 5.738 6.957 -17.243 1.00 87.88 191 LYS A CA 1
ATOM 1651 C C . LYS A 1 191 ? 5.932 6.025 -16.052 1.00 87.88 191 LYS A C 1
ATOM 1653 O O . LYS A 1 191 ? 5.125 6.067 -15.128 1.00 87.88 191 LYS A O 1
ATOM 1658 N N . TYR A 1 192 ? 7.007 5.241 -16.047 1.00 85.19 192 TYR A N 1
ATOM 1659 C CA . TYR A 1 192 ? 7.350 4.364 -14.930 1.00 85.19 192 TYR A CA 1
ATOM 1660 C C . TYR A 1 192 ? 7.647 5.156 -13.653 1.00 85.19 192 TYR A C 1
ATOM 1662 O O . TYR A 1 192 ? 7.084 4.859 -12.605 1.00 85.19 192 TYR A O 1
ATOM 1670 N N . ALA A 1 193 ? 8.446 6.223 -13.737 1.00 89.75 193 ALA A N 1
ATOM 1671 C CA . ALA A 1 193 ? 8.731 7.080 -12.587 1.00 89.75 193 ALA A CA 1
ATOM 1672 C C . ALA A 1 193 ? 7.458 7.735 -12.018 1.00 89.75 193 ALA A C 1
ATOM 1674 O O . ALA A 1 193 ? 7.259 7.762 -10.804 1.00 89.75 193 ALA A O 1
ATOM 1675 N N . GLN A 1 194 ? 6.565 8.229 -12.882 1.00 89.50 194 GLN A N 1
ATOM 1676 C CA . GLN A 1 194 ? 5.272 8.779 -12.461 1.00 89.50 194 GLN A CA 1
ATOM 1677 C C . GLN A 1 194 ? 4.373 7.718 -11.824 1.00 89.50 194 GLN A C 1
ATOM 1679 O O . GLN A 1 194 ? 3.674 8.011 -10.852 1.00 89.50 194 GLN A O 1
ATOM 1684 N N . TYR A 1 195 ? 4.373 6.503 -12.371 1.00 85.69 195 TYR A N 1
ATOM 1685 C CA . TYR A 1 195 ? 3.635 5.384 -11.801 1.00 85.69 195 TYR A CA 1
ATOM 1686 C C . TYR A 1 195 ? 4.173 5.027 -10.412 1.00 85.69 195 TYR A C 1
ATOM 1688 O O . TYR A 1 195 ? 3.380 4.900 -9.485 1.00 85.69 195 TYR A O 1
ATOM 1696 N N . GLU A 1 196 ? 5.493 4.956 -10.230 1.00 86.12 196 GLU A N 1
ATOM 1697 C CA . GLU A 1 196 ? 6.105 4.635 -8.935 1.00 86.12 196 GLU A CA 1
ATOM 1698 C C . GLU A 1 196 ? 5.762 5.679 -7.865 1.00 86.12 196 GLU A C 1
ATOM 1700 O O . GLU A 1 196 ? 5.425 5.325 -6.737 1.00 86.12 196 GLU A O 1
ATOM 1705 N N . ILE A 1 197 ? 5.754 6.969 -8.220 1.00 90.00 197 ILE A N 1
ATOM 1706 C CA . ILE A 1 197 ? 5.317 8.038 -7.309 1.00 90.00 197 ILE A CA 1
ATOM 1707 C C . ILE A 1 197 ? 3.847 7.845 -6.918 1.00 90.00 197 ILE A C 1
ATOM 1709 O O . ILE A 1 197 ? 3.519 7.825 -5.732 1.00 90.00 197 ILE A O 1
ATOM 1713 N N . LYS A 1 198 ? 2.958 7.647 -7.902 1.00 86.50 198 LYS A N 1
ATOM 1714 C CA . LYS A 1 198 ? 1.530 7.399 -7.638 1.00 86.50 198 LYS A CA 1
ATOM 1715 C C . LYS A 1 198 ? 1.316 6.157 -6.781 1.00 86.50 198 LYS A C 1
ATOM 1717 O O . LYS A 1 198 ? 0.443 6.161 -5.921 1.00 86.50 198 LYS A O 1
ATOM 1722 N N . ARG A 1 199 ? 2.108 5.111 -6.997 1.00 84.38 199 ARG A N 1
ATOM 1723 C CA . ARG A 1 199 ? 2.077 3.877 -6.218 1.00 84.38 199 ARG A CA 1
ATOM 1724 C C . ARG A 1 199 ? 2.504 4.128 -4.778 1.00 84.38 199 ARG A C 1
ATOM 1726 O O . ARG A 1 199 ? 1.813 3.677 -3.876 1.00 84.38 199 ARG A O 1
ATOM 1733 N N . GLN A 1 200 ? 3.590 4.860 -4.542 1.00 88.31 200 GLN A N 1
ATOM 1734 C CA . GLN A 1 200 ? 4.009 5.226 -3.185 1.00 88.31 200 GLN A CA 1
ATOM 1735 C C . GLN A 1 200 ? 2.948 6.063 -2.465 1.00 88.31 200 GLN A C 1
ATOM 1737 O O . GLN A 1 200 ? 2.724 5.883 -1.271 1.00 88.31 200 GLN A O 1
ATOM 1742 N N . ASP A 1 201 ? 2.269 6.961 -3.177 1.00 89.62 201 ASP A N 1
ATOM 1743 C CA . ASP A 1 201 ? 1.138 7.707 -2.625 1.00 89.62 201 ASP A CA 1
ATOM 1744 C C . ASP A 1 201 ? -0.042 6.788 -2.297 1.00 89.62 201 ASP A C 1
ATOM 1746 O O . ASP A 1 201 ? -0.576 6.849 -1.192 1.00 89.62 201 ASP A O 1
ATOM 1750 N N . GLN A 1 202 ? -0.411 5.892 -3.214 1.00 86.50 202 GLN A N 1
ATOM 1751 C CA . GLN A 1 202 ? -1.465 4.904 -2.988 1.00 86.50 202 GLN A CA 1
ATOM 1752 C C . GLN A 1 202 ? -1.137 3.961 -1.831 1.00 86.50 202 GLN A C 1
ATOM 1754 O O . GLN A 1 202 ? -2.015 3.679 -1.030 1.00 86.50 202 GLN A O 1
ATOM 1759 N N . GLU A 1 203 ? 0.109 3.509 -1.706 1.00 89.50 203 GLU A N 1
ATOM 1760 C CA . GLU A 1 203 ? 0.567 2.663 -0.604 1.00 89.50 203 GLU A CA 1
ATOM 1761 C C . GLU A 1 203 ? 0.466 3.397 0.734 1.00 89.50 203 GLU A C 1
ATOM 1763 O O . GLU A 1 203 ? -0.014 2.839 1.715 1.00 89.50 203 GLU A O 1
ATOM 1768 N N . ARG A 1 204 ? 0.843 4.681 0.768 1.00 90.81 204 ARG A N 1
ATOM 1769 C CA . ARG A 1 204 ? 0.680 5.517 1.963 1.00 90.81 204 ARG A CA 1
ATOM 1770 C C . ARG A 1 204 ? -0.784 5.689 2.347 1.00 90.81 204 ARG A C 1
ATOM 1772 O O . ARG A 1 204 ? -1.111 5.600 3.527 1.00 90.81 204 ARG A O 1
ATOM 1779 N N . GLU A 1 205 ? -1.662 5.948 1.384 1.00 90.06 205 GLU A N 1
ATOM 1780 C CA . GLU A 1 205 ? -3.096 6.075 1.656 1.00 90.06 205 GLU A CA 1
ATOM 1781 C C . GLU A 1 205 ? -3.724 4.737 2.060 1.00 90.06 205 GLU A C 1
ATOM 1783 O O . GLU A 1 205 ? -4.524 4.709 2.993 1.00 90.06 205 GLU A O 1
ATOM 1788 N N . ARG A 1 206 ? -3.317 3.624 1.442 1.00 87.00 206 ARG A N 1
ATOM 1789 C CA . ARG A 1 206 ? -3.739 2.274 1.838 1.00 87.00 206 ARG A CA 1
ATOM 1790 C C . ARG A 1 206 ? -3.297 1.934 3.251 1.00 87.00 206 ARG A C 1
ATOM 1792 O O . ARG A 1 206 ? -4.135 1.556 4.052 1.00 87.00 206 ARG A O 1
ATOM 1799 N N . SER A 1 207 ? -2.030 2.158 3.590 1.00 90.62 207 SER A N 1
ATOM 1800 C CA . SER A 1 207 ? -1.515 1.919 4.940 1.00 90.62 207 SER A CA 1
ATOM 1801 C C . SER A 1 207 ? -2.316 2.697 5.992 1.00 90.62 207 SER A C 1
ATOM 1803 O O . SER A 1 207 ? -2.708 2.133 7.008 1.00 90.62 207 SER A O 1
ATOM 1805 N N . LYS A 1 208 ? -2.684 3.956 5.713 1.00 93.62 208 LYS A N 1
ATOM 1806 C CA . LYS A 1 208 ? -3.593 4.720 6.586 1.00 93.62 208 LYS A CA 1
ATOM 1807 C C . LYS A 1 208 ? -4.999 4.120 6.657 1.00 93.62 208 LYS A C 1
ATOM 1809 O O . LYS A 1 208 ? -5.618 4.154 7.718 1.00 93.62 208 LYS A O 1
ATOM 1814 N N . GLN A 1 209 ? -5.536 3.624 5.542 1.00 91.31 209 GLN A N 1
ATOM 1815 C CA . GLN A 1 209 ? -6.847 2.969 5.507 1.00 91.31 209 GLN A CA 1
ATOM 1816 C C . GLN A 1 209 ? -6.844 1.662 6.305 1.00 91.31 209 GLN A C 1
ATOM 1818 O O . GLN A 1 209 ? -7.772 1.445 7.080 1.00 91.31 209 GLN A O 1
ATOM 1823 N N . GLU A 1 210 ? -5.803 0.841 6.172 1.00 92.06 210 GLU A N 1
ATOM 1824 C CA . GLU A 1 210 ? -5.597 -0.386 6.944 1.00 92.06 210 GLU A CA 1
ATOM 1825 C C . GLU A 1 210 ? -5.448 -0.083 8.438 1.00 92.06 210 GLU A C 1
ATOM 1827 O O . GLU A 1 210 ? -6.137 -0.688 9.257 1.00 92.06 210 GLU A O 1
ATOM 1832 N N . GLU A 1 211 ? -4.634 0.909 8.814 1.00 94.06 211 GLU A N 1
ATOM 1833 C CA . GLU A 1 211 ? -4.514 1.356 10.207 1.00 94.06 211 GLU A CA 1
ATOM 1834 C C . GLU A 1 211 ? -5.857 1.838 10.767 1.00 94.06 211 GLU A C 1
ATOM 1836 O O . GLU A 1 211 ? -6.250 1.458 11.872 1.00 94.06 211 GLU A O 1
ATOM 1841 N N . HIS A 1 212 ? -6.599 2.646 10.004 1.00 94.44 212 HIS A N 1
ATOM 1842 C CA . HIS A 1 212 ? -7.919 3.123 10.411 1.00 94.44 212 HIS A CA 1
ATOM 1843 C C . HIS A 1 212 ? -8.927 1.972 10.541 1.00 94.44 212 HIS A C 1
ATOM 1845 O O . HIS A 1 212 ? -9.767 1.977 11.444 1.00 94.44 212 HIS A O 1
ATOM 1851 N N . LEU A 1 213 ? -8.860 0.982 9.651 1.00 94.69 213 LEU A N 1
ATOM 1852 C CA . LEU A 1 213 ? -9.687 -0.216 9.705 1.00 94.69 213 LEU A CA 1
ATOM 1853 C C . LEU A 1 213 ? -9.376 -1.027 10.969 1.00 94.69 213 LEU A C 1
ATOM 1855 O O . LEU A 1 213 ? -10.289 -1.321 11.740 1.00 94.69 213 LEU A O 1
ATOM 1859 N N . LEU A 1 214 ? -8.098 -1.313 11.225 1.00 93.69 214 LEU A N 1
ATOM 1860 C CA . LEU A 1 214 ? -7.634 -2.014 12.422 1.00 93.69 214 LEU A CA 1
ATOM 1861 C C . LEU A 1 214 ? -8.065 -1.289 13.701 1.00 93.69 214 LEU A C 1
ATOM 1863 O O . LEU A 1 214 ? -8.595 -1.915 14.620 1.00 93.69 214 LEU A O 1
ATOM 1867 N N . GLU A 1 215 ? -7.906 0.033 13.748 1.00 96.56 215 GLU A N 1
ATOM 1868 C CA . GLU A 1 215 ? -8.325 0.845 14.890 1.00 96.56 215 GLU A CA 1
ATOM 1869 C C . GLU A 1 215 ? -9.849 0.810 15.078 1.00 96.56 215 GLU A C 1
ATOM 1871 O O . GLU A 1 215 ? -10.329 0.648 16.202 1.00 96.56 215 GLU A O 1
ATOM 1876 N N . LYS A 1 216 ? -10.633 0.884 13.994 1.00 96.06 216 LYS A N 1
ATOM 1877 C CA . LYS A 1 216 ? -12.096 0.748 14.050 1.00 96.06 216 LYS A CA 1
ATOM 1878 C C . LYS A 1 216 ? -12.504 -0.606 14.637 1.00 96.06 216 LYS A C 1
ATOM 1880 O O . LYS A 1 216 ? -13.315 -0.641 15.563 1.00 96.06 216 LYS A O 1
ATOM 1885 N N . TYR A 1 217 ? -11.925 -1.702 14.150 1.00 93.88 217 TYR A N 1
ATOM 1886 C CA . TYR A 1 217 ? -12.204 -3.047 14.658 1.00 93.88 217 TYR A CA 1
ATOM 1887 C C . TYR A 1 217 ? -11.786 -3.210 16.123 1.00 93.88 217 TYR A C 1
ATOM 1889 O O . TYR A 1 217 ? -12.534 -3.770 16.926 1.00 93.88 217 TYR A O 1
ATOM 1897 N N . HIS A 1 218 ? -10.639 -2.653 16.516 1.00 93.94 218 HIS A N 1
ATOM 1898 C CA . HIS A 1 218 ? -10.191 -2.642 17.911 1.00 93.94 218 HIS A CA 1
ATOM 1899 C C . HIS A 1 218 ? -11.150 -1.875 18.824 1.00 93.94 218 HIS A C 1
ATOM 1901 O O . HIS A 1 218 ? -11.472 -2.321 19.930 1.00 93.94 218 HIS A O 1
ATOM 1907 N N . GLN A 1 219 ? -11.646 -0.724 18.366 1.00 96.31 219 GLN A N 1
ATOM 1908 C CA . GLN A 1 219 ? -12.652 0.050 19.089 1.00 96.31 219 GLN A CA 1
ATOM 1909 C C . GLN A 1 219 ? -13.980 -0.700 19.201 1.00 96.31 219 GLN A C 1
ATOM 1911 O O . GLN A 1 219 ? -14.573 -0.706 20.281 1.00 96.31 219 GLN A O 1
ATOM 1916 N N . GLU A 1 220 ? -14.440 -1.353 18.133 1.00 95.12 220 GLU A N 1
ATOM 1917 C CA . GLU A 1 220 ? -15.648 -2.184 18.152 1.00 95.12 220 GLU A CA 1
ATOM 1918 C C . GLU A 1 220 ? -15.510 -3.355 19.131 1.00 95.12 220 GLU A C 1
ATOM 1920 O O . GLU A 1 220 ? -16.401 -3.572 19.955 1.00 95.12 220 GLU A O 1
ATOM 1925 N N . LEU A 1 221 ? -14.366 -4.043 19.135 1.00 94.31 221 LEU A N 1
ATOM 1926 C CA . LEU A 1 221 ? -14.087 -5.139 20.061 1.00 94.31 221 LEU A CA 1
ATOM 1927 C C . LEU A 1 221 ? -14.076 -4.663 21.520 1.00 94.31 221 LEU A C 1
ATOM 1929 O O . LEU A 1 221 ? -14.696 -5.290 22.383 1.00 94.31 221 LEU A O 1
ATOM 1933 N N . LYS A 1 222 ? -13.439 -3.520 21.805 1.00 95.12 222 LYS A N 1
ATOM 1934 C CA . LYS A 1 222 ? -13.460 -2.904 23.142 1.00 95.12 222 LYS A CA 1
ATOM 1935 C C . LYS A 1 222 ? -14.870 -2.522 23.580 1.00 95.12 222 LYS A C 1
ATOM 1937 O O . LYS A 1 222 ? -15.232 -2.804 24.721 1.00 95.12 222 LYS A O 1
ATOM 1942 N N . ARG A 1 223 ? -15.659 -1.890 22.704 1.00 95.75 223 ARG A N 1
ATOM 1943 C CA . ARG A 1 223 ? -17.053 -1.513 22.998 1.00 95.75 223 ARG A CA 1
ATOM 1944 C C . ARG A 1 223 ? -17.889 -2.746 23.305 1.00 95.75 223 ARG A C 1
ATOM 1946 O O . ARG A 1 223 ? -18.505 -2.802 24.360 1.00 95.75 223 ARG A O 1
ATOM 1953 N N . MET A 1 224 ? -17.804 -3.775 22.467 1.00 93.31 224 MET A N 1
ATOM 1954 C CA . MET A 1 224 ? -18.508 -5.041 22.666 1.00 93.31 224 MET A CA 1
ATOM 1955 C C . MET A 1 224 ? -18.148 -5.701 24.008 1.00 93.31 224 MET A C 1
ATOM 1957 O O . MET A 1 224 ? -19.038 -6.112 24.751 1.00 93.31 224 MET A O 1
ATOM 1961 N N . GLN A 1 225 ? -16.865 -5.741 24.382 1.00 90.31 225 GLN A N 1
ATOM 1962 C CA . GLN A 1 225 ? -16.439 -6.255 25.690 1.00 90.31 225 GLN A CA 1
ATOM 1963 C C . GLN A 1 225 ? -16.962 -5.412 26.864 1.00 90.31 225 GLN A C 1
ATOM 1965 O O . GLN A 1 225 ? -17.365 -5.960 27.894 1.00 90.31 225 GLN A O 1
ATOM 1970 N N . GLN A 1 226 ? -16.949 -4.084 26.731 1.00 94.19 226 GLN A N 1
ATOM 1971 C CA . GLN A 1 226 ? -17.464 -3.171 27.752 1.00 94.19 226 GLN A CA 1
ATOM 1972 C C . GLN A 1 226 ? -18.976 -3.312 27.925 1.00 94.19 226 GLN A C 1
ATOM 1974 O O . GLN A 1 226 ? -19.438 -3.445 29.059 1.00 94.19 226 GLN A O 1
ATOM 1979 N N . ASP A 1 227 ? -19.723 -3.347 26.825 1.00 92.50 227 ASP A N 1
ATOM 1980 C CA . ASP A 1 227 ? -21.174 -3.515 26.810 1.00 92.50 227 ASP A CA 1
ATOM 1981 C C . ASP A 1 227 ? -21.565 -4.863 27.412 1.00 92.50 227 ASP A C 1
ATOM 1983 O O . ASP A 1 227 ? -22.449 -4.927 28.266 1.00 92.50 227 ASP A O 1
ATOM 1987 N N . HIS A 1 228 ? -20.838 -5.927 27.062 1.00 91.12 228 HIS A N 1
ATOM 1988 C CA . HIS A 1 228 ? -21.037 -7.241 27.654 1.00 91.12 228 HIS A CA 1
ATOM 1989 C C . HIS A 1 228 ? -20.834 -7.225 29.171 1.00 91.12 228 HIS A C 1
ATOM 1991 O O . HIS A 1 228 ? -21.694 -7.674 29.928 1.00 91.12 228 HIS A O 1
ATOM 1997 N N . LYS A 1 229 ? -19.718 -6.657 29.640 1.00 90.94 229 LYS A N 1
ATOM 1998 C CA . LYS A 1 229 ? -19.423 -6.552 31.073 1.00 90.94 229 LYS A CA 1
ATOM 1999 C C . LYS A 1 229 ? -20.461 -5.700 31.809 1.00 90.94 229 LYS A C 1
ATOM 2001 O O . LYS A 1 229 ? -20.853 -6.043 32.924 1.00 90.94 229 LYS A O 1
ATOM 2006 N N . ALA A 1 230 ? -20.900 -4.597 31.207 1.00 93.56 230 ALA A N 1
ATOM 2007 C CA . ALA A 1 230 ? -21.919 -3.723 31.774 1.00 93.56 230 ALA A CA 1
ATOM 2008 C C . ALA A 1 230 ? -23.278 -4.428 31.862 1.00 93.56 230 ALA A C 1
ATOM 2010 O O . ALA A 1 230 ? -23.954 -4.324 32.885 1.00 93.56 230 ALA A O 1
ATOM 2011 N N . GLU A 1 231 ? -23.660 -5.182 30.833 1.00 92.44 231 GLU A N 1
ATOM 2012 C CA . GLU A 1 231 ? -24.906 -5.943 30.818 1.00 92.44 231 GLU A CA 1
ATOM 2013 C C . GLU A 1 231 ? -24.884 -7.089 31.834 1.00 92.44 231 GLU A C 1
ATOM 2015 O O . GLU A 1 231 ? -25.831 -7.242 32.603 1.00 92.44 231 GLU A O 1
ATOM 2020 N N . VAL A 1 232 ? -23.781 -7.839 31.923 1.00 92.88 232 VAL A N 1
ATOM 2021 C CA . VAL A 1 232 ? -23.604 -8.881 32.947 1.00 92.88 232 VAL A CA 1
ATOM 2022 C C . VAL A 1 232 ? -23.684 -8.279 34.353 1.00 92.88 232 VAL A C 1
ATOM 2024 O O . VAL A 1 232 ? -24.389 -8.813 35.208 1.00 92.88 232 VAL A O 1
ATOM 2027 N N . ARG A 1 233 ? -23.067 -7.114 34.592 1.00 91.62 233 ARG A N 1
ATOM 2028 C CA . ARG A 1 233 ? -23.204 -6.405 35.873 1.00 91.62 233 ARG A CA 1
ATOM 2029 C C . ARG A 1 233 ? -24.655 -6.000 36.156 1.00 91.62 233 ARG A C 1
ATOM 2031 O O . ARG A 1 233 ? -25.143 -6.264 37.251 1.00 91.62 233 ARG A O 1
ATOM 2038 N N . ARG A 1 234 ? -25.362 -5.402 35.190 1.00 92.25 234 ARG A N 1
ATOM 2039 C CA . ARG A 1 234 ? -26.780 -5.015 35.344 1.00 92.25 234 ARG A CA 1
ATOM 2040 C C . ARG A 1 234 ? -27.675 -6.217 35.646 1.00 92.25 234 ARG A C 1
ATOM 2042 O O . ARG A 1 234 ? -28.618 -6.098 36.426 1.00 92.25 234 ARG A O 1
ATOM 2049 N N . GLN A 1 235 ? -27.406 -7.365 35.027 1.00 91.06 235 GLN A N 1
ATOM 2050 C CA . GLN A 1 235 ? -28.145 -8.603 35.279 1.00 91.06 235 GLN A CA 1
ATOM 2051 C C . GLN A 1 235 ? -27.843 -9.157 36.678 1.00 91.06 235 GLN A C 1
ATOM 2053 O O . GLN A 1 235 ? -28.779 -9.474 37.415 1.00 91.06 235 GLN A O 1
ATOM 2058 N N . ALA A 1 236 ? -26.572 -9.172 37.086 1.00 92.06 236 ALA A N 1
ATOM 2059 C CA . ALA A 1 236 ? -26.155 -9.581 38.425 1.00 92.06 236 ALA A CA 1
ATOM 2060 C C . ALA A 1 236 ? -26.721 -8.667 39.530 1.00 92.06 236 ALA A C 1
ATOM 2062 O O . ALA A 1 236 ? -27.120 -9.144 40.590 1.00 92.06 236 ALA A O 1
ATOM 2063 N N . GLU A 1 237 ? -26.829 -7.358 39.291 1.00 89.31 237 GLU A N 1
ATOM 2064 C CA . GLU A 1 237 ? -27.468 -6.414 40.220 1.00 89.31 237 GLU A CA 1
ATOM 2065 C C . GLU A 1 237 ? -28.965 -6.714 40.415 1.00 89.31 237 GLU A C 1
ATOM 2067 O O . GLU A 1 237 ? -29.466 -6.615 41.534 1.00 89.31 237 GLU A O 1
ATOM 2072 N N . LYS A 1 238 ? -29.673 -7.141 39.358 1.00 87.50 238 LYS A N 1
ATOM 2073 C CA . LYS A 1 238 ? -31.105 -7.487 39.424 1.00 87.50 238 LYS A CA 1
ATOM 2074 C C . LYS A 1 238 ? -31.374 -8.849 40.060 1.00 87.50 238 LYS A C 1
ATOM 2076 O O . LYS A 1 238 ? -32.373 -9.007 40.756 1.00 87.50 238 LYS A O 1
ATOM 2081 N N . VAL A 1 239 ? -30.536 -9.847 39.779 1.00 81.38 239 VAL A N 1
ATOM 2082 C CA . VAL A 1 239 ? -30.798 -11.249 40.131 1.00 81.38 239 VAL A CA 1
ATOM 2083 C C . VAL A 1 239 ? -29.602 -11.829 40.876 1.00 81.38 239 VAL A C 1
ATOM 2085 O O . VAL A 1 239 ? -28.847 -12.617 40.328 1.00 81.38 239 VAL A O 1
ATOM 2088 N N . ASN A 1 240 ? -29.440 -11.468 42.149 1.00 88.12 240 ASN A N 1
ATOM 2089 C CA . ASN A 1 240 ? -28.417 -12.055 43.021 1.00 88.12 240 ASN A CA 1
ATOM 2090 C C . ASN A 1 240 ? -29.019 -12.674 44.293 1.00 88.12 240 ASN A C 1
ATOM 2092 O O . ASN A 1 240 ? -30.180 -12.453 44.651 1.00 88.12 240 ASN A O 1
ATOM 2096 N N . GLU A 1 241 ? -28.214 -13.485 44.983 1.00 82.81 241 GLU A N 1
ATOM 2097 C CA . GLU A 1 241 ? -28.602 -14.149 46.235 1.00 82.81 241 GLU A CA 1
ATOM 2098 C C . GLU A 1 241 ? -29.012 -13.149 47.332 1.00 82.81 241 GLU A C 1
ATOM 2100 O O . GLU A 1 241 ? -29.928 -13.435 48.105 1.00 82.81 241 GLU A O 1
ATOM 2105 N N . PHE A 1 242 ? -28.383 -11.970 47.385 1.00 83.38 242 PHE A N 1
ATOM 2106 C CA . PHE A 1 242 ? -28.709 -10.929 48.360 1.00 83.38 242 PHE A CA 1
ATOM 2107 C C . PHE A 1 242 ? -30.097 -10.327 48.103 1.00 83.38 242 PHE A C 1
ATOM 2109 O O . PHE A 1 242 ? -30.889 -10.214 49.035 1.00 83.38 242 PHE A O 1
ATOM 2116 N N . GLN A 1 243 ? -30.438 -10.039 46.845 1.00 85.06 243 GLN A N 1
ATOM 2117 C CA . GLN A 1 243 ? -31.750 -9.538 46.442 1.00 85.06 243 GLN A CA 1
ATOM 2118 C C . GLN A 1 243 ? -32.851 -10.538 46.805 1.00 85.06 243 GLN A C 1
ATOM 2120 O O . GLN A 1 243 ? -33.846 -10.159 47.412 1.00 85.06 243 GLN A O 1
ATOM 2125 N N . LYS A 1 244 ? -32.630 -11.837 46.556 1.00 85.25 244 LYS A N 1
ATOM 2126 C CA . LYS A 1 244 ? -33.568 -12.899 46.963 1.00 85.25 244 LYS A CA 1
ATOM 2127 C C . LYS A 1 244 ? -33.791 -12.929 48.480 1.00 85.25 244 LYS A C 1
ATOM 2129 O O . LYS A 1 244 ? -34.931 -13.050 48.929 1.00 85.25 244 LYS A O 1
ATOM 2134 N N . LYS A 1 245 ? -32.721 -12.813 49.280 1.00 84.12 245 LYS A N 1
ATOM 2135 C CA . LYS A 1 245 ? -32.827 -12.728 50.749 1.00 84.12 245 LYS A CA 1
ATOM 2136 C C . LYS A 1 245 ? -33.577 -11.467 51.181 1.00 84.12 245 LYS A C 1
ATOM 2138 O O . LYS A 1 245 ? -34.439 -11.544 52.053 1.00 84.12 245 LYS A O 1
ATOM 2143 N N . TYR A 1 246 ? -33.259 -10.325 50.577 1.00 82.75 246 TYR A N 1
ATOM 2144 C CA . TYR A 1 246 ? -33.884 -9.045 50.888 1.00 82.75 246 TYR A CA 1
ATOM 2145 C C . TYR A 1 246 ? -35.379 -9.051 50.565 1.00 82.75 246 TYR A C 1
ATOM 2147 O O . TYR A 1 246 ? -36.183 -8.679 51.415 1.00 82.75 246 TYR A O 1
ATOM 2155 N N . ASP A 1 247 ? -35.766 -9.544 49.389 1.00 85.00 247 ASP A N 1
ATOM 2156 C CA . ASP A 1 247 ? -37.167 -9.647 48.982 1.00 85.00 247 ASP A CA 1
ATOM 2157 C C . ASP A 1 247 ? -37.957 -10.560 49.926 1.00 85.00 247 ASP A C 1
ATOM 2159 O O . ASP A 1 247 ? -39.084 -10.234 50.299 1.00 85.00 247 ASP A O 1
ATOM 2163 N N . TYR A 1 248 ? -37.350 -11.653 50.399 1.00 85.62 248 TYR A N 1
ATOM 2164 C CA . TYR A 1 248 ? -37.953 -12.523 51.410 1.00 85.62 248 TYR A CA 1
ATOM 2165 C C . TYR A 1 248 ? -38.157 -11.818 52.761 1.00 85.62 248 TYR A C 1
ATOM 2167 O O . TYR A 1 248 ? -39.233 -11.919 53.355 1.00 85.62 248 TYR A O 1
ATOM 2175 N N . VAL A 1 249 ? -37.150 -11.087 53.253 1.00 85.00 249 VAL A N 1
ATOM 2176 C CA . VAL A 1 249 ? -37.261 -10.320 54.508 1.00 85.00 249 VAL A CA 1
ATOM 2177 C C . VAL A 1 249 ? -38.318 -9.227 54.374 1.00 85.00 249 VAL A C 1
ATOM 2179 O O . VAL A 1 249 ? -39.205 -9.125 55.216 1.00 85.00 249 VAL A O 1
ATOM 2182 N N . LYS A 1 250 ? -38.288 -8.472 53.275 1.00 83.75 250 LYS A N 1
ATOM 2183 C CA . LYS A 1 250 ? -39.257 -7.418 52.973 1.00 83.75 250 LYS A CA 1
ATOM 2184 C C . LYS A 1 250 ? -40.682 -7.961 52.872 1.00 83.75 250 LYS A C 1
ATOM 2186 O O . LYS A 1 250 ? -41.609 -7.332 53.375 1.00 83.75 250 LYS A O 1
ATOM 2191 N N . ALA A 1 251 ? -40.871 -9.129 52.256 1.00 85.50 251 ALA A N 1
ATOM 2192 C CA . ALA A 1 251 ? -42.168 -9.797 52.212 1.00 85.50 251 ALA A CA 1
ATOM 2193 C C . ALA A 1 251 ? -42.662 -10.156 53.622 1.00 85.50 251 ALA A C 1
ATOM 2195 O O . ALA A 1 251 ? -43.803 -9.847 53.963 1.00 85.50 251 ALA A O 1
ATOM 2196 N N . LYS A 1 252 ? -41.793 -10.719 54.474 1.00 83.81 252 LYS A N 1
ATOM 2197 C CA . LYS A 1 252 ? -42.127 -11.011 55.877 1.00 83.81 252 LYS A CA 1
ATOM 2198 C C . LYS A 1 252 ? -42.458 -9.765 56.696 1.00 83.81 252 LYS A C 1
ATOM 2200 O O . LYS A 1 252 ? -43.414 -9.792 57.470 1.00 83.81 252 LYS A O 1
ATOM 2205 N N . ASP A 1 253 ? -41.704 -8.684 56.531 1.00 82.69 253 ASP A N 1
ATOM 2206 C CA . ASP A 1 253 ? -41.979 -7.423 57.222 1.00 82.69 253 ASP A CA 1
ATOM 2207 C C . ASP A 1 253 ? -43.299 -6.808 56.748 1.00 82.69 253 ASP A C 1
ATOM 2209 O O . ASP A 1 253 ? -44.098 -6.367 57.572 1.00 82.69 253 ASP A O 1
ATOM 2213 N N . ASN A 1 254 ? -43.601 -6.864 55.448 1.00 81.81 254 ASN A N 1
ATOM 2214 C CA . ASN A 1 254 ? -44.900 -6.445 54.917 1.00 81.81 254 ASN A CA 1
ATOM 2215 C C . ASN A 1 254 ? -46.055 -7.282 55.486 1.00 81.81 254 ASN A C 1
ATOM 2217 O O . ASN A 1 254 ? -47.086 -6.724 55.866 1.00 81.81 254 ASN A O 1
ATOM 2221 N N . GLU A 1 255 ? -45.897 -8.605 55.592 1.00 85.12 255 GLU A N 1
ATOM 2222 C CA . GLU A 1 255 ? -46.886 -9.470 56.247 1.00 85.12 255 GLU A CA 1
ATOM 2223 C C . GLU A 1 255 ? -47.087 -9.090 57.717 1.00 85.12 255 GLU A C 1
ATOM 2225 O O . GLU A 1 255 ? -48.220 -9.052 58.204 1.00 85.12 255 GLU A O 1
ATOM 2230 N N . ARG A 1 256 ? -45.998 -8.806 58.437 1.00 83.56 256 ARG A N 1
ATOM 2231 C CA . ARG A 1 256 ? -46.051 -8.370 59.833 1.00 83.56 256 ARG A CA 1
ATOM 2232 C C . ARG A 1 256 ? -46.773 -7.030 59.967 1.00 83.56 256 ARG A C 1
ATOM 2234 O O . ARG A 1 256 ? -47.708 -6.939 60.757 1.00 83.56 256 ARG A O 1
ATOM 2241 N N . MET A 1 257 ? -46.399 -6.033 59.170 1.00 83.06 257 MET A N 1
ATOM 2242 C CA . MET A 1 257 ? -47.041 -4.715 59.145 1.00 83.06 257 MET A CA 1
ATOM 2243 C C . MET A 1 257 ? -48.529 -4.817 58.800 1.00 83.06 257 MET A C 1
ATOM 2245 O O . MET A 1 257 ? -49.359 -4.159 59.422 1.00 83.06 257 MET A O 1
ATOM 2249 N N . SER A 1 258 ? -48.891 -5.689 57.855 1.00 84.69 258 SER A N 1
ATOM 2250 C CA . SER A 1 258 ? -50.287 -5.969 57.509 1.00 84.69 258 SER A CA 1
ATOM 2251 C C . SER A 1 258 ? -51.064 -6.556 58.695 1.00 84.69 258 SER A C 1
ATOM 2253 O O . SER A 1 258 ? -52.152 -6.077 59.019 1.00 84.69 258 SER A O 1
ATOM 2255 N N . LYS A 1 259 ? -50.489 -7.539 59.404 1.00 84.38 259 LYS A N 1
ATOM 2256 C CA . LYS A 1 259 ? -51.080 -8.109 60.629 1.00 84.38 259 LYS A CA 1
ATOM 2257 C C . LYS A 1 259 ? -51.229 -7.063 61.732 1.00 84.38 259 LYS A C 1
ATOM 2259 O O . LYS A 1 259 ? -52.279 -7.013 62.365 1.00 84.38 259 LYS A O 1
ATOM 2264 N N . GLU A 1 260 ? -50.219 -6.225 61.953 1.00 85.12 260 GLU A N 1
ATOM 2265 C CA . GLU A 1 260 ? -50.262 -5.140 62.942 1.00 85.12 260 GLU A CA 1
ATOM 2266 C C . GLU A 1 260 ? -51.345 -4.105 62.595 1.00 85.12 260 GLU A C 1
ATOM 2268 O O . GLU A 1 260 ? -52.116 -3.703 63.468 1.00 85.12 260 GLU A O 1
ATOM 2273 N N . PHE A 1 261 ? -51.485 -3.744 61.317 1.00 84.12 261 PHE A N 1
ATOM 2274 C CA . PHE A 1 261 ? -52.541 -2.849 60.844 1.00 84.12 261 PHE A CA 1
ATOM 2275 C C . PHE A 1 261 ? -53.943 -3.451 61.022 1.00 84.12 261 PHE A C 1
ATOM 2277 O O . PHE A 1 261 ? -54.852 -2.783 61.523 1.00 84.12 261 PHE A O 1
ATOM 2284 N N . MET A 1 262 ? -54.131 -4.727 60.667 1.00 84.00 262 MET A N 1
ATOM 2285 C CA . MET A 1 262 ? -55.398 -5.435 60.891 1.00 84.00 262 MET A CA 1
ATOM 2286 C C . MET A 1 262 ? -55.734 -5.534 62.380 1.00 84.00 262 MET A C 1
ATOM 2288 O O . MET A 1 262 ? -56.872 -5.277 62.773 1.00 84.00 262 MET A O 1
ATOM 2292 N N . LEU A 1 263 ? -54.746 -5.844 63.219 1.00 86.38 263 LEU A N 1
ATOM 2293 C CA . LEU A 1 263 ? -54.912 -5.888 64.667 1.00 86.38 263 LEU A CA 1
ATOM 2294 C C . LEU A 1 263 ? -55.338 -4.524 65.222 1.00 86.38 263 LEU A C 1
ATOM 2296 O O . LEU A 1 263 ? -56.270 -4.456 66.026 1.00 86.38 263 LEU A O 1
ATOM 2300 N N . LEU A 1 264 ? -54.704 -3.436 64.776 1.00 86.81 264 LEU A N 1
ATOM 2301 C CA . LEU A 1 264 ? -55.074 -2.079 65.174 1.00 86.81 264 LEU A CA 1
ATOM 2302 C C . LEU A 1 264 ? -56.528 -1.775 64.800 1.00 86.81 264 LEU A C 1
ATOM 2304 O O . LEU A 1 264 ? -57.276 -1.271 65.630 1.00 86.81 264 LEU A O 1
ATOM 2308 N N . ARG A 1 265 ? -56.953 -2.143 63.585 1.00 85.25 265 ARG A N 1
ATOM 2309 C CA . ARG A 1 265 ? -58.332 -1.960 63.111 1.00 85.25 265 ARG A CA 1
ATOM 2310 C C . ARG A 1 265 ? -59.346 -2.754 63.939 1.00 85.25 265 ARG A C 1
ATOM 2312 O O . ARG A 1 265 ? -60.361 -2.199 64.341 1.00 85.25 265 ARG A O 1
ATOM 2319 N N . ILE A 1 266 ? -59.074 -4.030 64.217 1.00 84.25 266 ILE A N 1
ATOM 2320 C CA . ILE A 1 266 ? -59.971 -4.903 64.995 1.00 84.25 266 ILE A CA 1
ATOM 2321 C C . ILE A 1 266 ? -60.089 -4.410 66.444 1.00 84.25 266 ILE A C 1
ATOM 2323 O O . ILE A 1 266 ? -61.173 -4.407 67.018 1.00 84.25 266 ILE A O 1
ATOM 2327 N N . THR A 1 267 ? -58.985 -3.953 67.038 1.00 83.88 267 THR A N 1
ATOM 2328 C CA . THR A 1 267 ? -58.943 -3.488 68.436 1.00 83.88 267 THR A CA 1
ATOM 2329 C C . THR A 1 267 ? -59.474 -2.064 68.646 1.00 83.88 267 THR A C 1
ATOM 2331 O O . THR A 1 267 ? -59.486 -1.588 69.784 1.00 83.88 267 THR A O 1
ATOM 2334 N N . GLN A 1 268 ? -59.966 -1.394 67.594 1.00 83.44 268 GLN A N 1
ATOM 2335 C CA . GLN A 1 268 ? -60.763 -0.167 67.733 1.00 83.44 268 GLN A CA 1
ATOM 2336 C C . GLN A 1 268 ? -62.100 -0.437 68.439 1.00 83.44 268 GLN A C 1
ATOM 2338 O O . GLN A 1 268 ? -62.574 0.413 69.192 1.00 83.44 268 GLN A O 1
ATOM 2343 N N . ASP A 1 269 ? -62.689 -1.624 68.250 1.00 84.44 269 ASP A N 1
ATOM 2344 C CA . ASP A 1 269 ? -63.853 -2.062 69.022 1.00 84.44 269 ASP A CA 1
ATOM 2345 C C . ASP A 1 269 ? -63.418 -2.466 70.440 1.00 84.44 269 ASP A C 1
ATOM 2347 O O . ASP A 1 269 ? -62.575 -3.347 70.639 1.00 84.44 269 ASP A O 1
ATOM 2351 N N . LYS A 1 270 ? -64.042 -1.842 71.446 1.00 82.94 270 LYS A N 1
ATOM 2352 C CA . LYS A 1 270 ? -63.785 -2.090 72.867 1.00 82.94 270 LYS A CA 1
ATOM 2353 C C . LYS A 1 270 ? -63.942 -3.569 73.245 1.00 82.94 270 LYS A C 1
ATOM 2355 O O . LYS A 1 270 ? -63.089 -4.092 73.961 1.00 82.94 270 LYS A O 1
ATOM 2360 N N . LYS A 1 271 ? -64.961 -4.266 72.723 1.00 84.25 271 LYS A N 1
ATOM 2361 C CA . LYS A 1 271 ? -65.186 -5.698 73.005 1.00 84.25 271 LYS A CA 1
ATOM 2362 C C . LYS A 1 271 ? -64.059 -6.558 72.439 1.00 84.25 271 LYS A C 1
ATOM 2364 O O . LYS A 1 271 ? -63.592 -7.499 73.080 1.00 84.25 271 LYS A O 1
ATOM 2369 N N . GLN A 1 272 ? -63.593 -6.233 71.236 1.00 82.50 272 GLN A N 1
ATOM 2370 C CA . GLN A 1 272 ? -62.504 -6.969 70.597 1.00 82.50 272 GLN A CA 1
ATOM 2371 C C . GLN A 1 272 ? -61.159 -6.695 71.268 1.00 82.50 272 GLN A C 1
ATOM 2373 O O . GLN A 1 272 ? -60.358 -7.617 71.424 1.00 82.50 272 GLN A O 1
ATOM 2378 N N . ARG A 1 273 ? -60.939 -5.467 71.745 1.00 85.38 273 ARG A N 1
ATOM 2379 C CA . ARG A 1 273 ? -59.762 -5.090 72.534 1.00 85.38 273 ARG A CA 1
ATOM 2380 C C . ARG A 1 273 ? -59.673 -5.855 73.855 1.00 85.38 273 ARG A C 1
ATOM 2382 O O . ARG A 1 273 ? -58.602 -6.361 74.184 1.00 85.38 273 ARG A O 1
ATOM 2389 N N . GLU A 1 274 ? -60.777 -5.969 74.589 1.00 86.31 274 GLU A N 1
ATOM 2390 C CA . GLU A 1 274 ? -60.841 -6.744 75.838 1.00 86.31 274 GLU A CA 1
ATOM 2391 C C . GLU A 1 274 ? -60.583 -8.237 75.583 1.00 86.31 274 GLU A C 1
ATOM 2393 O O . GLU A 1 274 ? -59.750 -8.850 76.250 1.00 86.31 274 GLU A O 1
ATOM 2398 N N . ASN A 1 275 ? -61.200 -8.805 74.543 1.00 87.00 275 ASN A N 1
ATOM 2399 C CA . ASN A 1 275 ? -60.948 -10.190 74.140 1.00 87.00 275 ASN A CA 1
ATOM 2400 C C . ASN A 1 275 ? -59.485 -10.440 73.735 1.00 87.00 275 ASN A C 1
ATOM 2402 O O . ASN A 1 275 ? -58.923 -11.486 74.061 1.00 87.00 275 ASN A O 1
ATOM 2406 N N . PHE A 1 276 ? -58.857 -9.496 73.029 1.00 88.06 276 PHE A N 1
ATOM 2407 C CA . PHE A 1 276 ? -57.442 -9.589 72.669 1.00 88.06 276 PHE A CA 1
ATOM 2408 C C . PHE A 1 276 ? -56.536 -9.533 73.904 1.00 88.06 276 PHE A C 1
ATOM 2410 O O . PHE A 1 276 ? -55.559 -10.277 73.997 1.00 88.06 276 PHE A O 1
ATOM 2417 N N . TYR A 1 277 ? -56.873 -8.681 74.876 1.00 89.50 277 TYR A N 1
ATOM 2418 C CA . TYR A 1 277 ? -56.146 -8.592 76.139 1.00 89.50 277 TYR A CA 1
ATOM 2419 C C . TYR A 1 277 ? -56.212 -9.909 76.924 1.00 89.50 277 TYR A C 1
ATOM 2421 O O . TYR A 1 277 ? -55.180 -10.392 77.390 1.00 89.50 277 TYR A O 1
ATOM 2429 N N . LEU A 1 278 ? -57.391 -10.536 77.003 1.00 90.88 278 LEU A N 1
ATOM 2430 C CA . LEU A 1 278 ? -57.559 -11.847 77.641 1.00 90.88 278 LEU A CA 1
ATOM 2431 C C . LEU A 1 278 ? -56.710 -12.930 76.962 1.00 90.88 278 LEU A C 1
ATOM 2433 O O . LEU A 1 278 ? -56.027 -13.692 77.647 1.00 90.88 278 LEU A O 1
ATOM 2437 N N . LEU A 1 279 ? -56.698 -12.962 75.624 1.00 89.88 279 LEU A N 1
ATOM 2438 C CA . LEU A 1 279 ? -55.847 -13.871 74.854 1.00 89.88 279 LEU A CA 1
ATOM 2439 C C . LEU A 1 279 ? -54.359 -13.664 75.185 1.00 89.88 279 LEU A C 1
ATOM 2441 O O . LEU A 1 279 ? -53.648 -14.623 75.488 1.00 89.88 279 LEU A O 1
ATOM 2445 N N . LYS A 1 280 ? -53.889 -12.411 75.182 1.00 89.50 280 LYS A N 1
ATOM 2446 C CA . LYS A 1 280 ? -52.495 -12.069 75.500 1.00 89.50 280 LYS A CA 1
ATOM 2447 C C . LYS A 1 280 ? -52.109 -12.424 76.932 1.00 89.50 280 LYS A C 1
ATOM 2449 O O . LYS A 1 280 ? -51.001 -12.916 77.156 1.00 89.50 280 LYS A O 1
ATOM 2454 N N . GLU A 1 281 ? -52.999 -12.213 77.897 1.00 89.88 281 GLU A N 1
ATOM 2455 C CA . GLU A 1 281 ? -52.715 -12.558 79.290 1.00 89.88 281 GLU A CA 1
ATOM 2456 C C . GLU A 1 281 ? -52.668 -14.082 79.486 1.00 89.88 281 GLU A C 1
ATOM 2458 O O . GLU A 1 281 ? -51.803 -14.570 80.217 1.00 89.88 281 GLU A O 1
ATOM 2463 N N . ARG A 1 282 ? -53.494 -14.851 78.757 1.00 92.69 282 ARG A N 1
ATOM 2464 C CA . ARG A 1 282 ? -53.416 -16.323 78.723 1.00 92.69 282 ARG A CA 1
ATOM 2465 C C . ARG A 1 282 ? -52.058 -16.802 78.198 1.00 92.69 282 ARG A C 1
ATOM 2467 O O . ARG A 1 282 ? -51.363 -17.551 78.885 1.00 92.69 282 ARG A O 1
ATOM 2474 N N . GLN A 1 283 ? -51.628 -16.289 77.044 1.00 91.06 283 GLN A N 1
ATOM 2475 C CA . GLN A 1 283 ? -50.326 -16.612 76.445 1.00 91.06 283 GLN A CA 1
ATOM 2476 C C . GLN A 1 283 ? -49.158 -16.262 77.383 1.00 91.06 283 GLN A C 1
ATOM 2478 O O . GLN A 1 283 ? -48.233 -17.049 77.580 1.00 91.06 283 GLN A O 1
ATOM 2483 N N . LYS A 1 284 ? -49.219 -15.109 78.056 1.00 90.94 284 LYS A N 1
ATOM 2484 C CA . LYS A 1 284 ? -48.210 -14.684 79.037 1.00 90.94 284 LYS A CA 1
ATOM 2485 C C . LYS A 1 284 ? -48.133 -15.617 80.248 1.00 90.94 284 LYS A C 1
ATOM 2487 O O . LYS A 1 284 ? -47.040 -15.857 80.765 1.00 90.94 284 LYS A O 1
ATOM 2492 N N . GLN A 1 285 ? -49.261 -16.148 80.719 1.00 89.75 285 GLN A N 1
ATOM 2493 C CA . GLN A 1 285 ? -49.273 -17.142 81.794 1.00 89.75 285 GLN A CA 1
ATOM 2494 C C . GLN A 1 285 ? -48.668 -18.475 81.343 1.00 89.75 285 GLN A C 1
ATOM 2496 O O . GLN A 1 285 ? -47.890 -19.059 82.097 1.00 89.75 285 GLN A O 1
ATOM 2501 N N . GLU A 1 286 ? -48.967 -18.930 80.125 1.00 89.69 286 GLU A N 1
ATOM 2502 C CA . GLU A 1 286 ? -48.359 -20.127 79.527 1.00 89.69 286 GLU A CA 1
ATOM 2503 C C . GLU A 1 286 ? -46.829 -19.984 79.431 1.00 89.69 286 GLU A C 1
ATOM 2505 O O . GLU A 1 286 ? -46.103 -20.858 79.908 1.00 89.69 286 GLU A O 1
ATOM 2510 N N . MET A 1 287 ? -46.331 -18.831 78.963 1.00 86.50 287 MET A N 1
ATOM 2511 C CA . MET A 1 287 ? -44.889 -18.538 78.921 1.00 86.50 287 MET A CA 1
ATOM 2512 C C . MET A 1 287 ? -44.249 -18.537 80.314 1.00 86.50 287 MET A C 1
ATOM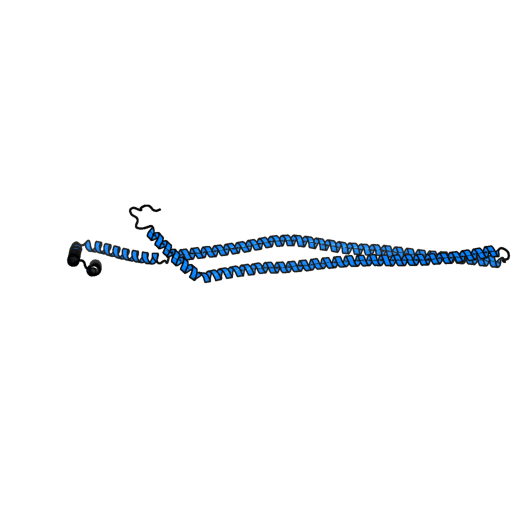 2514 O O . MET A 1 287 ? -43.197 -19.141 80.514 1.00 86.50 287 MET A O 1
ATOM 2518 N N . LYS A 1 288 ? -44.892 -17.911 81.310 1.00 87.25 288 LYS A N 1
ATOM 2519 C CA . LYS A 1 288 ? -44.400 -17.905 82.700 1.00 87.25 288 LYS A CA 1
ATOM 2520 C C . LYS A 1 288 ? -44.377 -19.301 83.323 1.00 87.25 288 LYS A C 1
ATOM 2522 O O . LYS A 1 288 ? -43.513 -19.576 84.149 1.00 87.25 288 LYS A O 1
ATOM 2527 N N . ARG A 1 289 ? -45.330 -20.175 82.979 1.00 86.69 289 ARG A N 1
ATOM 2528 C CA . ARG A 1 289 ? -45.347 -21.574 83.444 1.00 86.69 289 ARG A CA 1
ATOM 2529 C C . ARG A 1 289 ? -44.185 -22.359 82.847 1.00 86.69 289 ARG A C 1
ATOM 2531 O O . ARG A 1 289 ? -43.554 -23.123 83.571 1.00 86.69 289 ARG A O 1
ATOM 2538 N N . LEU A 1 290 ? -43.885 -22.129 81.571 1.00 83.75 290 LEU A N 1
ATOM 2539 C CA . LEU A 1 290 ? -42.773 -22.777 80.886 1.00 83.75 290 LEU A CA 1
ATOM 2540 C C . LEU A 1 290 ? -41.417 -22.302 81.435 1.00 83.75 290 LEU A C 1
ATOM 2542 O O . LEU A 1 290 ? -40.588 -23.123 81.803 1.00 83.75 290 LEU A O 1
ATOM 2546 N N . GLN A 1 291 ? -41.236 -20.992 81.626 1.00 80.50 291 GLN A N 1
ATOM 2547 C CA . GLN A 1 291 ? -40.003 -20.395 82.172 1.00 80.50 291 GLN A CA 1
ATOM 2548 C C . GLN A 1 291 ? -39.692 -20.778 83.630 1.00 80.50 291 GLN A C 1
ATOM 2550 O O . GLN A 1 291 ? -38.563 -20.608 84.077 1.00 80.50 291 GLN A O 1
ATOM 2555 N N . LYS A 1 292 ? -40.676 -21.277 84.389 1.00 81.19 292 LYS A N 1
ATOM 2556 C CA . LYS A 1 292 ? -40.476 -21.775 85.761 1.00 81.19 292 LYS A CA 1
ATOM 2557 C C . LYS A 1 292 ? -39.864 -23.182 85.818 1.00 81.19 292 LYS A C 1
ATOM 2559 O O . LYS A 1 292 ? -39.507 -23.630 86.906 1.00 81.19 292 LYS A O 1
ATOM 2564 N N . ARG A 1 293 ? -39.765 -23.893 84.688 1.00 76.81 293 ARG A N 1
ATOM 2565 C CA . ARG A 1 293 ? -39.063 -25.183 84.597 1.00 76.81 293 ARG A CA 1
ATOM 2566 C C . ARG A 1 293 ? -37.545 -24.935 84.648 1.00 76.81 293 ARG A C 1
ATOM 2568 O O . ARG A 1 293 ? -37.081 -23.900 84.179 1.00 76.81 293 ARG A O 1
ATOM 2575 N N . LYS A 1 294 ? -36.771 -25.840 85.264 1.00 61.94 294 LYS A N 1
ATOM 2576 C CA . LYS A 1 294 ? -35.303 -25.697 85.388 1.00 61.94 294 LYS A CA 1
ATOM 2577 C C . LYS A 1 294 ? -34.640 -25.591 84.006 1.00 61.94 294 LYS A C 1
ATOM 2579 O O . LYS A 1 294 ? -35.113 -26.191 83.048 1.00 61.94 294 LYS A O 1
ATOM 2584 N N . THR A 1 295 ? -33.545 -24.834 83.937 1.00 59.44 295 THR A N 1
ATOM 2585 C CA . THR A 1 295 ? -32.782 -24.531 82.718 1.00 59.44 295 THR A CA 1
ATOM 2586 C C . THR A 1 295 ? -32.155 -25.793 82.117 1.00 59.44 295 THR A C 1
ATOM 2588 O O . THR A 1 295 ? -31.084 -26.215 82.541 1.00 59.44 295 THR A O 1
ATOM 2591 N N . ASP A 1 296 ? -32.827 -26.377 81.128 1.00 68.44 296 ASP A N 1
ATOM 2592 C CA . ASP A 1 296 ? -32.353 -27.496 80.306 1.00 68.44 296 ASP A CA 1
ATOM 2593 C C . ASP A 1 296 ? -32.241 -27.011 78.842 1.00 68.44 296 ASP A C 1
ATOM 2595 O O . ASP A 1 296 ? -33.090 -26.220 78.417 1.00 68.44 296 ASP A O 1
ATOM 2599 N N . PRO A 1 297 ? -31.231 -27.396 78.039 1.00 67.38 297 PRO A N 1
ATOM 2600 C CA . PRO A 1 297 ? -31.207 -27.128 76.595 1.00 67.38 297 PRO A CA 1
ATOM 2601 C C . PRO A 1 297 ? -32.506 -27.497 75.846 1.00 67.38 297 PRO A C 1
ATOM 2603 O O . PRO A 1 297 ? -32.836 -26.841 74.854 1.00 67.38 297 PRO A O 1
ATOM 2606 N N . GLU A 1 298 ? -33.293 -28.468 76.326 1.00 74.81 298 GLU A N 1
ATOM 2607 C CA . GLU A 1 298 ? -34.622 -28.777 75.765 1.00 74.81 298 GLU A CA 1
ATOM 2608 C C . GLU A 1 298 ? -35.652 -27.655 75.982 1.00 74.81 298 GLU A C 1
ATOM 2610 O O . GLU A 1 298 ? -36.479 -27.383 75.106 1.00 74.81 298 GLU A O 1
ATOM 2615 N N . LEU A 1 299 ? -35.539 -26.909 77.085 1.00 80.00 299 LEU A N 1
ATOM 2616 C CA . LEU A 1 299 ? -36.434 -25.802 77.419 1.00 80.00 299 LEU A CA 1
ATOM 2617 C C . LEU A 1 299 ? -36.377 -24.682 76.373 1.00 80.00 299 LEU A C 1
ATOM 2619 O O . LEU A 1 299 ? -37.393 -24.059 76.072 1.00 80.00 299 LEU A O 1
ATOM 2623 N N . GLN A 1 300 ? -35.206 -24.432 75.777 1.00 78.62 300 GLN A N 1
ATOM 2624 C CA . GLN A 1 300 ? -35.064 -23.416 74.729 1.00 78.62 300 GLN A CA 1
ATOM 2625 C C . GLN A 1 300 ? -35.864 -23.778 73.472 1.00 78.62 300 GLN A C 1
ATOM 2627 O O . GLN A 1 300 ? -36.486 -22.905 72.866 1.00 78.62 300 GLN A O 1
ATOM 2632 N N . ARG A 1 301 ? -35.905 -25.065 73.101 1.00 83.00 301 ARG A N 1
ATOM 2633 C CA . ARG A 1 301 ? -36.708 -25.546 71.967 1.00 83.00 301 ARG A CA 1
ATOM 2634 C C . ARG A 1 301 ? -38.203 -25.458 72.270 1.00 83.00 301 ARG A C 1
ATOM 2636 O O . ARG A 1 301 ? -38.956 -24.985 71.420 1.00 83.00 301 ARG A O 1
ATOM 2643 N N . GLU A 1 302 ? -38.623 -25.845 73.477 1.00 84.94 302 GLU A N 1
ATOM 2644 C CA . GLU A 1 302 ? -40.022 -25.722 73.917 1.00 84.94 302 GLU A CA 1
ATOM 2645 C C . GLU A 1 302 ? -40.495 -24.261 73.919 1.00 84.94 302 GLU A C 1
ATOM 2647 O O . GLU A 1 302 ? -41.603 -23.969 73.470 1.00 84.94 302 GLU A O 1
ATOM 2652 N N . VAL A 1 303 ? -39.646 -23.327 74.361 1.00 85.31 303 VAL A N 1
ATOM 2653 C CA . VAL A 1 303 ? -39.942 -21.885 74.353 1.00 85.31 303 VAL A CA 1
ATOM 2654 C C . VAL A 1 303 ? -40.139 -21.367 72.928 1.00 85.31 303 VAL A C 1
ATOM 2656 O O . VAL A 1 303 ? -41.094 -20.630 72.683 1.00 85.31 303 VAL A O 1
ATOM 2659 N N . ILE A 1 304 ? -39.287 -21.770 71.979 1.00 85.94 304 ILE A N 1
ATOM 2660 C CA . ILE A 1 304 ? -39.417 -21.382 70.565 1.00 85.94 304 ILE A CA 1
ATOM 2661 C C . ILE A 1 304 ? -40.715 -21.942 69.964 1.00 85.94 304 ILE A C 1
ATOM 2663 O O . ILE A 1 304 ? -41.449 -21.213 69.299 1.00 85.94 304 ILE A O 1
ATOM 2667 N N . MET A 1 305 ? -41.029 -23.213 70.225 1.00 87.94 305 MET A N 1
ATOM 2668 C CA . MET A 1 305 ? -42.248 -23.869 69.734 1.00 87.94 305 MET A CA 1
ATOM 2669 C C . MET A 1 305 ? -43.521 -23.219 70.291 1.00 87.94 305 MET A C 1
ATOM 2671 O O . MET A 1 305 ? -44.441 -22.914 69.529 1.00 87.94 305 MET A O 1
ATOM 2675 N N . LEU A 1 306 ? -43.569 -22.957 71.603 1.00 90.62 306 LEU A N 1
ATOM 2676 C CA . LEU A 1 306 ? -44.717 -22.308 72.240 1.00 90.62 306 LEU A CA 1
ATOM 2677 C C . LEU A 1 306 ? -44.907 -20.878 71.718 1.00 90.62 306 LEU A C 1
ATOM 2679 O O . LEU A 1 306 ? -46.032 -20.468 71.438 1.00 90.62 306 LEU A O 1
ATOM 2683 N N . HIS A 1 307 ? -43.812 -20.145 71.503 1.00 85.44 307 HIS A N 1
ATOM 2684 C CA . HIS A 1 307 ? -43.863 -18.814 70.903 1.00 85.44 307 HIS A CA 1
ATOM 2685 C C . HIS A 1 307 ? -44.459 -18.845 69.487 1.00 85.44 307 HIS A C 1
ATOM 2687 O O . HIS A 1 307 ? -45.368 -18.074 69.184 1.00 85.44 307 HIS A O 1
ATOM 2693 N N . GLN A 1 308 ? -44.034 -19.793 68.644 1.00 88.25 308 GLN A N 1
ATOM 2694 C CA . GLN A 1 308 ? -44.610 -19.984 67.307 1.00 88.25 308 GLN A CA 1
ATOM 2695 C C . GLN A 1 308 ? -46.100 -20.350 67.359 1.00 88.25 308 GLN A C 1
ATOM 2697 O O . GLN A 1 308 ? -46.876 -19.928 66.500 1.00 88.25 308 GLN A O 1
ATOM 2702 N N . GLN A 1 309 ? -46.521 -21.136 68.351 1.00 88.75 309 GLN A N 1
ATOM 2703 C CA . GLN A 1 309 ? -47.928 -21.476 68.543 1.00 88.75 309 GLN A CA 1
ATOM 2704 C C . GLN A 1 309 ? -48.756 -20.245 68.934 1.00 88.75 309 GLN A C 1
ATOM 2706 O O . GLN A 1 309 ? -49.829 -20.032 68.369 1.00 88.75 309 GLN A O 1
ATOM 2711 N N . HIS A 1 310 ? -48.243 -19.398 69.831 1.00 91.56 310 HIS A N 1
ATOM 2712 C CA . HIS A 1 310 ? -48.881 -18.130 70.204 1.00 91.56 310 HIS A CA 1
ATOM 2713 C C . HIS A 1 310 ? -49.008 -17.171 69.022 1.00 91.56 310 HIS A C 1
ATOM 2715 O O . HIS A 1 310 ? -50.056 -16.547 68.849 1.00 91.56 310 HIS A O 1
ATOM 2721 N N . GLU A 1 311 ? -47.977 -17.072 68.183 1.00 85.88 311 GLU A N 1
ATOM 2722 C CA . GLU A 1 311 ? -48.020 -16.258 66.964 1.00 85.88 311 GLU A CA 1
ATOM 2723 C C . GLU A 1 311 ? -49.055 -16.769 65.957 1.00 85.88 311 GLU A C 1
ATOM 2725 O O . GLU A 1 311 ? -49.809 -15.975 65.389 1.00 85.88 311 GLU A O 1
ATOM 2730 N N . LYS A 1 312 ? -49.134 -18.090 65.754 1.00 89.38 312 LYS A N 1
ATOM 2731 C CA . LYS A 1 312 ? -50.152 -18.708 64.890 1.00 89.38 312 LYS A CA 1
ATOM 2732 C C . LYS A 1 312 ? -51.558 -18.439 65.406 1.00 89.38 312 LYS A C 1
ATOM 2734 O O . LYS A 1 312 ? -52.428 -18.069 64.625 1.00 89.38 312 LYS A O 1
ATOM 2739 N N . GLU A 1 313 ? -51.768 -18.587 66.708 1.00 90.88 313 GLU A N 1
ATOM 2740 C CA . GLU A 1 313 ? -53.056 -18.333 67.344 1.00 90.88 313 GLU A CA 1
ATOM 2741 C C . GLU A 1 313 ? -53.493 -16.872 67.194 1.00 90.88 313 GLU A C 1
ATOM 2743 O O . GLU A 1 313 ? -54.642 -16.611 66.850 1.00 90.88 313 GLU A O 1
ATOM 2748 N N . ILE A 1 314 ? -52.574 -15.916 67.370 1.00 86.69 314 ILE A N 1
ATOM 2749 C CA . ILE A 1 314 ? -52.848 -14.499 67.096 1.00 86.69 314 ILE A CA 1
ATOM 2750 C C . ILE A 1 314 ? -53.197 -14.299 65.617 1.00 86.69 314 ILE A C 1
ATOM 2752 O O . ILE A 1 314 ? -54.129 -13.565 65.304 1.00 86.69 314 ILE A O 1
ATOM 2756 N N . GLY A 1 315 ? -52.478 -14.953 64.702 1.00 85.31 315 GLY A N 1
ATOM 2757 C CA . GLY A 1 315 ? -52.762 -14.882 63.269 1.00 85.31 315 GLY A CA 1
ATOM 2758 C C . GLY A 1 315 ? -54.158 -15.396 62.901 1.00 85.31 315 GLY A C 1
ATOM 2759 O O . GLY A 1 315 ? -54.846 -14.755 62.110 1.00 85.31 315 GLY A O 1
ATOM 2760 N N . ILE A 1 316 ? -54.585 -16.514 63.496 1.00 88.25 316 ILE A N 1
ATOM 2761 C CA . ILE A 1 316 ? -55.934 -17.078 63.330 1.00 88.25 316 ILE A CA 1
ATOM 2762 C C . ILE A 1 316 ? -56.976 -16.116 63.910 1.00 88.25 316 ILE A C 1
ATOM 2764 O O . ILE A 1 316 ? -57.912 -15.733 63.220 1.00 88.25 316 ILE A O 1
ATOM 2768 N N . TRP A 1 317 ? -56.748 -15.624 65.129 1.00 90.31 317 TRP A N 1
ATOM 2769 C CA . TRP A 1 317 ? -57.629 -14.667 65.796 1.00 90.31 317 TRP A CA 1
ATOM 2770 C C . TRP A 1 317 ? -57.837 -13.377 64.988 1.00 90.31 317 TRP A C 1
ATOM 2772 O O . TRP A 1 317 ? -58.957 -12.869 64.923 1.00 90.31 317 TRP A O 1
ATOM 2782 N N . ILE A 1 318 ? -56.771 -12.846 64.370 1.00 86.50 318 ILE A N 1
ATOM 2783 C CA . ILE A 1 318 ? -56.845 -11.664 63.496 1.00 86.50 318 ILE A CA 1
ATOM 2784 C C . ILE A 1 318 ? -57.702 -11.976 62.267 1.00 86.50 318 ILE A C 1
ATOM 2786 O O . ILE A 1 318 ? -58.548 -11.161 61.912 1.00 86.50 318 ILE A O 1
ATOM 2790 N N . ARG A 1 319 ? -57.509 -13.141 61.639 1.00 84.31 319 ARG A N 1
ATOM 2791 C CA . ARG A 1 319 ? -58.249 -13.549 60.437 1.00 84.31 319 ARG A CA 1
ATOM 2792 C C . ARG A 1 319 ? -59.745 -13.714 60.716 1.00 84.31 319 ARG A C 1
ATOM 2794 O O . ARG A 1 319 ? -60.544 -13.021 60.099 1.00 84.31 319 ARG A O 1
ATOM 2801 N N . ASP A 1 320 ? -60.103 -14.504 61.727 1.00 85.19 320 ASP A N 1
ATOM 2802 C CA . ASP A 1 320 ? -61.501 -14.788 62.092 1.00 85.19 320 ASP A CA 1
ATOM 2803 C C . ASP A 1 320 ? -62.302 -13.502 62.393 1.00 85.19 320 ASP A C 1
ATOM 2805 O O . ASP A 1 320 ? -63.508 -13.410 62.143 1.00 85.19 320 ASP A O 1
ATOM 2809 N N . ARG A 1 321 ? -61.630 -12.479 62.940 1.00 82.31 321 ARG A N 1
ATOM 2810 C CA . ARG A 1 321 ? -62.241 -11.186 63.305 1.00 82.31 321 ARG A CA 1
ATOM 2811 C C . ARG A 1 321 ? -62.218 -10.163 62.186 1.00 82.31 321 ARG A C 1
ATOM 2813 O O . ARG A 1 321 ? -63.120 -9.330 62.102 1.00 82.31 321 ARG A O 1
ATOM 2820 N N . ALA A 1 322 ? -61.215 -10.216 61.319 1.00 74.69 322 ALA A N 1
ATOM 2821 C CA . ALA A 1 322 ? -61.216 -9.440 60.090 1.00 74.69 322 ALA A CA 1
ATOM 2822 C C . ALA A 1 322 ? -62.415 -9.837 59.210 1.00 74.69 322 ALA A C 1
ATOM 2824 O O . ALA A 1 322 ? -63.144 -8.950 58.770 1.00 74.69 322 ALA A O 1
ATOM 2825 N N . ASP A 1 323 ? -62.692 -11.135 59.067 1.00 69.94 323 ASP A N 1
ATOM 2826 C CA . ASP A 1 323 ? -63.789 -11.647 58.234 1.00 69.94 323 ASP A CA 1
ATOM 2827 C C . ASP A 1 323 ? -65.170 -11.272 58.808 1.00 69.94 323 ASP A C 1
ATOM 2829 O O . ASP A 1 323 ? -65.999 -10.673 58.121 1.00 69.94 323 ASP A O 1
ATOM 2833 N N . THR A 1 324 ? -65.379 -11.440 60.119 1.00 63.38 324 THR A N 1
ATOM 2834 C CA . THR A 1 324 ? -66.638 -11.031 60.784 1.00 63.38 324 THR A CA 1
ATOM 2835 C C . THR A 1 324 ? -66.887 -9.515 60.806 1.00 63.38 324 THR A C 1
ATOM 2837 O O . THR A 1 324 ? -68.035 -9.077 60.908 1.00 63.38 324 THR A O 1
ATOM 2840 N N . THR A 1 325 ? -65.851 -8.674 60.700 1.00 56.59 325 THR A N 1
ATOM 2841 C CA . THR A 1 325 ? -66.029 -7.212 60.553 1.00 56.59 325 THR A CA 1
ATOM 2842 C C . THR A 1 325 ? -66.326 -6.772 59.116 1.00 56.59 325 THR A C 1
ATOM 2844 O O . THR A 1 325 ? -66.874 -5.680 58.934 1.00 56.59 325 THR A O 1
ATOM 2847 N N . MET A 1 326 ? -66.007 -7.590 58.103 1.00 51.34 326 MET A N 1
ATOM 2848 C CA . MET A 1 326 ? -66.387 -7.334 56.708 1.00 51.34 326 MET A CA 1
ATOM 2849 C C . MET A 1 326 ? -67.832 -7.760 56.430 1.00 51.34 326 MET A C 1
ATOM 2851 O O . MET A 1 326 ? -68.578 -6.983 55.832 1.00 51.34 326 MET A O 1
ATOM 2855 N N . ASP A 1 327 ? -68.266 -8.901 56.968 1.00 47.72 327 ASP A N 1
ATOM 2856 C CA . ASP A 1 327 ? -69.654 -9.373 56.848 1.00 47.72 327 ASP A CA 1
ATOM 2857 C C . ASP A 1 327 ? -70.657 -8.419 57.521 1.00 47.72 327 ASP A C 1
ATOM 2859 O O . ASP A 1 327 ? -71.723 -8.128 56.979 1.00 47.72 327 ASP A O 1
ATOM 2863 N N . ASN A 1 328 ? -70.279 -7.813 58.652 1.00 50.09 328 ASN A N 1
ATOM 2864 C CA . ASN A 1 328 ? -71.112 -6.813 59.329 1.00 50.09 328 ASN A CA 1
ATOM 2865 C C . ASN A 1 328 ? -71.229 -5.473 58.578 1.00 50.09 328 ASN A C 1
ATOM 2867 O O . ASN A 1 328 ? -72.113 -4.685 58.903 1.00 50.09 328 ASN A O 1
ATOM 2871 N N . LYS A 1 329 ? -70.367 -5.193 57.588 1.00 48.62 329 LYS A N 1
ATOM 2872 C CA . LYS A 1 329 ? -70.483 -4.007 56.717 1.00 48.62 329 LYS A CA 1
ATOM 2873 C C . LYS A 1 329 ? -71.187 -4.304 55.393 1.00 48.62 329 LYS A C 1
ATOM 2875 O O . LYS A 1 329 ? -71.819 -3.406 54.846 1.00 48.62 329 LYS A O 1
ATOM 2880 N N . ALA A 1 330 ? -71.119 -5.540 54.897 1.00 37.56 330 ALA A N 1
ATOM 2881 C CA . ALA A 1 330 ? -71.882 -5.975 53.726 1.00 37.56 330 ALA A CA 1
ATOM 2882 C C . ALA A 1 330 ? -73.401 -6.031 53.997 1.00 37.56 330 ALA A C 1
ATOM 2884 O O . ALA A 1 330 ? -74.194 -5.864 53.076 1.00 37.56 330 ALA A O 1
ATOM 2885 N N . CYS A 1 331 ? -73.814 -6.165 55.262 1.00 38.91 331 CYS A N 1
ATOM 2886 C CA . CYS A 1 331 ? -75.220 -6.150 55.684 1.00 38.91 331 CYS A CA 1
ATOM 2887 C C . CYS A 1 331 ? -75.777 -4.752 56.033 1.00 38.91 331 CYS A C 1
ATOM 2889 O O . CYS A 1 331 ? -76.744 -4.648 56.785 1.00 38.91 331 CYS A O 1
ATOM 2891 N N . THR A 1 332 ? -75.190 -3.656 55.535 1.00 41.06 332 THR A N 1
ATOM 2892 C CA . THR A 1 332 ? -75.720 -2.289 55.753 1.00 41.06 332 THR A CA 1
ATOM 2893 C C . THR A 1 332 ? -75.790 -1.468 54.464 1.00 41.06 332 THR A C 1
ATOM 2895 O O . THR A 1 332 ? -75.399 -0.305 54.425 1.00 41.06 332 THR A O 1
ATOM 2898 N N . ILE A 1 333 ? -76.300 -2.078 53.396 1.00 41.50 333 ILE A N 1
ATOM 2899 C CA . ILE A 1 333 ? -76.932 -1.348 52.294 1.00 41.50 333 ILE A CA 1
ATOM 2900 C C . ILE A 1 333 ? -78.330 -1.952 52.149 1.00 41.50 333 ILE A C 1
ATOM 2902 O O . ILE A 1 333 ? -78.492 -3.024 51.570 1.00 41.50 333 ILE A O 1
ATOM 2906 N N . LEU A 1 334 ? -79.307 -1.286 52.763 1.00 36.34 334 LEU A N 1
ATOM 2907 C CA . LEU A 1 334 ? -80.729 -1.406 52.454 1.00 36.34 334 LEU A CA 1
ATOM 2908 C C . LEU A 1 334 ? -81.184 -0.062 51.897 1.00 36.34 334 LEU A C 1
ATOM 2910 O O . LEU A 1 334 ? -80.812 0.961 52.522 1.00 36.34 334 LEU A O 1
#

Organism: Knipowitschia caucasica (NCBI:txid637954)